Protein AF-A0A7Y0PR15-F1 (afdb_monomer_lite)

Sequence (290 aa):
MPRPVRHAALAVVVTGALAACAGPVPAADVAPVATSAVTTTPAPPRPTTTPPRPAPPPRLRILLTDDDGYDAGGIRAVRAALTRAGHDVVEVAPEDNRSGAGADTSGEQDLRDTDDPGVRTVSGTPADAVLAGLAAMRADGGGPDLVVSGTNLGRNTGSGITESGTVGAAVTAAHAGVPAVAVSTDRAHDEDDCASTAQFVARLVGALATTRPPFAAGLVLNVNHPAGRSSGLEWLPPADISLDGDRMDLDGDVGDDDGGLGRGRTTITELHLDGSSPASVRDRLADLAP

Radius of gyration: 29.89 Å; chains: 1; bounding box: 59×94×87 Å

Foldseek 3Di:
DDDDDDDDDDDDDDDDDDDDDDDDDDDDDDDDDDDDDDDDDDDDDDPPPPDPDPDQFDAFAEEEEEQAALVFLWSVLLQVLQVVSVHRYAYFYAHHHRFQQQLDWPPDWDWADDPDPRHIHTPTALLNSLVVQQVVVVVVPDGTLEYEYDQAEAACAFPNVQRGSQNSNQQSCLVVFHHYERHYEHPDPGSVLNNVVSNLSNLVVSLLSNDGSSFFRQKYKYKYAYRDDAPEEFEDEAWEWEQDPRGIDTPDGRDPCPRCVVVRHMYIHIYGYPPDDTDDCCVSCVVRGD

pLDDT: mean 81.62, std 18.61, range [34.47, 98.75]

Structure (mmCIF, N/CA/C/O backbone):
data_AF-A0A7Y0PR15-F1
#
_entry.id   AF-A0A7Y0PR15-F1
#
loop_
_atom_site.group_PDB
_atom_site.id
_atom_site.type_symbol
_atom_site.label_atom_id
_atom_site.label_alt_id
_atom_site.label_comp_id
_atom_site.label_asym_id
_atom_site.label_entity_id
_atom_site.label_seq_id
_atom_site.pdbx_PDB_ins_code
_atom_site.Cartn_x
_atom_site.Cartn_y
_atom_site.Cartn_z
_atom_site.occupancy
_atom_site.B_iso_or_equiv
_atom_site.auth_seq_id
_atom_site.auth_comp_id
_atom_site.auth_asym_id
_atom_site.auth_atom_id
_atom_site.pdbx_PDB_model_num
ATOM 1 N N . MET A 1 1 ? 18.573 -36.088 -46.022 1.00 37.28 1 MET A N 1
ATOM 2 C CA . MET A 1 1 ? 19.000 -37.465 -45.698 1.00 37.28 1 MET A CA 1
ATOM 3 C C . MET A 1 1 ? 19.886 -37.430 -44.460 1.00 37.28 1 MET A C 1
ATOM 5 O O . MET A 1 1 ? 20.730 -36.547 -44.385 1.00 37.28 1 MET A O 1
ATOM 9 N N . PRO A 1 2 ? 19.645 -38.320 -43.487 1.00 41.50 2 PRO A N 1
ATOM 10 C CA . PRO A 1 2 ? 20.202 -38.265 -42.139 1.00 41.50 2 PRO A CA 1
ATOM 11 C C . PRO A 1 2 ? 21.508 -39.063 -42.023 1.00 41.50 2 PRO A C 1
ATOM 13 O O . PRO A 1 2 ? 21.725 -40.017 -42.769 1.00 41.50 2 PRO A O 1
ATOM 16 N N . ARG A 1 3 ? 22.320 -38.760 -41.007 1.00 36.25 3 ARG A N 1
ATOM 17 C CA . ARG A 1 3 ? 23.146 -39.773 -40.339 1.00 36.25 3 ARG A CA 1
ATOM 18 C C . ARG A 1 3 ? 23.275 -39.435 -38.845 1.00 36.25 3 ARG A C 1
ATOM 20 O O . ARG A 1 3 ? 23.833 -38.392 -38.521 1.00 36.25 3 ARG A O 1
ATOM 27 N N . PRO A 1 4 ? 22.741 -40.279 -37.945 1.00 45.72 4 PRO A N 1
ATOM 28 C CA . PRO A 1 4 ? 22.868 -40.107 -36.505 1.00 45.72 4 PRO A CA 1
ATOM 29 C C . PRO A 1 4 ? 24.212 -40.667 -36.026 1.00 45.72 4 PRO A C 1
ATOM 31 O O . PRO A 1 4 ? 24.620 -41.749 -36.452 1.00 45.72 4 PRO A O 1
ATOM 34 N N . VAL A 1 5 ? 24.874 -39.967 -35.105 1.00 45.34 5 VAL A N 1
ATOM 35 C CA . VAL A 1 5 ? 25.984 -40.536 -34.332 1.00 45.34 5 VAL A CA 1
ATOM 36 C C . VAL A 1 5 ? 25.390 -41.163 -33.074 1.00 45.34 5 VAL A C 1
ATOM 38 O O . VAL A 1 5 ? 24.666 -40.519 -32.319 1.00 45.34 5 VAL A O 1
ATOM 41 N N . ARG A 1 6 ? 25.641 -42.460 -32.903 1.00 39.31 6 ARG A N 1
ATOM 42 C CA . ARG A 1 6 ? 25.160 -43.303 -31.809 1.00 39.31 6 ARG A CA 1
ATOM 43 C C . ARG A 1 6 ? 26.340 -43.745 -30.936 1.00 39.31 6 ARG A C 1
ATOM 45 O O . ARG A 1 6 ? 27.358 -44.160 -31.477 1.00 39.31 6 ARG A O 1
ATOM 52 N N . HIS A 1 7 ? 26.059 -43.798 -29.630 1.00 34.47 7 HIS A N 1
ATOM 53 C CA . HIS A 1 7 ? 26.680 -44.619 -28.571 1.00 34.47 7 HIS A CA 1
ATOM 54 C C . HIS A 1 7 ? 27.982 -44.053 -27.961 1.00 34.47 7 HIS A C 1
ATOM 56 O O . HIS A 1 7 ? 28.778 -43.444 -28.654 1.00 34.47 7 HIS A O 1
ATOM 62 N N . ALA A 1 8 ? 28.239 -44.167 -26.654 1.00 38.47 8 ALA A N 1
ATOM 63 C CA . ALA A 1 8 ? 27.861 -45.243 -25.742 1.00 38.47 8 ALA A CA 1
ATOM 64 C C . ALA A 1 8 ? 27.640 -44.760 -24.293 1.00 38.47 8 ALA A C 1
ATOM 66 O O . ALA A 1 8 ? 28.369 -43.911 -23.787 1.00 38.47 8 ALA A O 1
ATOM 67 N N . ALA A 1 9 ? 26.651 -45.359 -23.626 1.00 38.22 9 ALA A N 1
ATOM 68 C CA . ALA A 1 9 ? 26.499 -45.319 -22.178 1.00 38.22 9 ALA A CA 1
ATOM 69 C C . ALA A 1 9 ? 27.457 -46.344 -21.552 1.00 38.22 9 ALA A C 1
ATOM 71 O O . ALA A 1 9 ? 27.449 -47.517 -21.928 1.00 38.22 9 ALA A O 1
ATOM 72 N N . LEU A 1 10 ? 28.287 -45.891 -20.614 1.00 35.56 10 LEU A N 1
ATOM 73 C CA . LEU A 1 10 ? 29.192 -46.728 -19.836 1.00 35.56 10 LEU A CA 1
ATOM 74 C C . LEU A 1 10 ? 28.433 -47.258 -18.611 1.00 35.56 10 LEU A C 1
ATOM 76 O O . LEU A 1 10 ? 28.184 -46.521 -17.661 1.00 35.56 10 LEU A O 1
ATOM 80 N N . ALA A 1 11 ? 28.043 -48.532 -18.647 1.00 35.62 11 ALA A N 1
ATOM 81 C CA . ALA A 1 11 ? 27.528 -49.250 -17.488 1.00 35.62 11 ALA A CA 1
ATOM 82 C C . ALA A 1 11 ? 28.710 -49.785 -16.664 1.00 35.62 11 ALA A C 1
ATOM 84 O O . ALA A 1 11 ? 29.461 -50.641 -17.130 1.00 35.62 11 ALA A O 1
ATOM 85 N N . VAL A 1 12 ? 28.877 -49.278 -15.442 1.00 35.72 12 VAL A N 1
ATOM 86 C CA . VAL A 1 12 ? 29.831 -49.817 -14.466 1.00 35.72 12 VAL A CA 1
ATOM 87 C C . VAL A 1 12 ? 29.137 -50.935 -13.694 1.00 35.72 12 VAL A C 1
ATOM 89 O O . VAL A 1 12 ? 28.248 -50.696 -12.881 1.00 35.72 12 VAL A O 1
ATOM 92 N N . VAL A 1 13 ? 29.541 -52.170 -13.981 1.00 35.91 13 VAL A N 1
ATOM 93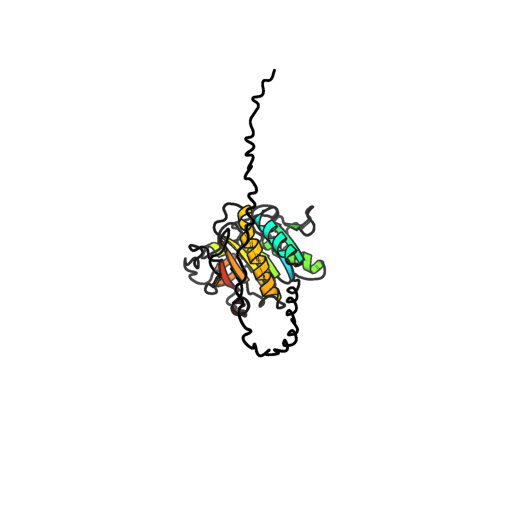 C CA . VAL A 1 13 ? 29.176 -53.369 -13.221 1.00 35.91 13 VAL A CA 1
ATOM 94 C C . VAL A 1 13 ? 30.099 -53.456 -12.008 1.00 35.91 13 VAL A C 1
ATOM 96 O O . VAL A 1 13 ? 31.309 -53.614 -12.154 1.00 35.91 13 VAL A O 1
ATOM 99 N N . VAL A 1 14 ? 29.529 -53.359 -10.806 1.00 40.25 14 VAL A N 1
ATOM 100 C CA . VAL A 1 14 ? 30.225 -53.658 -9.550 1.00 40.25 14 VAL A CA 1
ATOM 101 C C . VAL A 1 14 ? 29.962 -55.122 -9.208 1.00 40.25 14 VAL A C 1
ATOM 103 O O . VAL A 1 14 ? 28.895 -55.480 -8.719 1.00 40.25 14 VAL A O 1
ATOM 106 N N . THR A 1 15 ? 30.943 -55.979 -9.477 1.00 36.94 15 THR A N 1
ATOM 107 C CA . THR A 1 15 ? 31.016 -57.346 -8.944 1.00 36.94 15 THR A CA 1
ATOM 108 C C . THR A 1 15 ? 32.112 -57.401 -7.888 1.00 36.94 15 THR A C 1
ATOM 110 O O . THR A 1 15 ? 33.292 -57.306 -8.218 1.00 36.94 15 THR A O 1
ATOM 113 N N . GLY A 1 16 ? 31.719 -57.563 -6.625 1.00 37.72 16 GLY A N 1
ATOM 114 C CA . GLY A 1 16 ? 32.606 -57.822 -5.492 1.00 37.72 16 GLY A CA 1
ATOM 115 C C . GLY A 1 16 ? 32.019 -58.942 -4.639 1.00 37.72 16 GLY A C 1
ATOM 116 O O . GLY A 1 16 ? 30.891 -58.842 -4.171 1.00 37.72 16 GLY A O 1
ATOM 117 N N . ALA A 1 17 ? 32.767 -60.036 -4.540 1.00 41.41 17 ALA A N 1
ATOM 118 C CA . ALA A 1 17 ? 32.334 -61.358 -4.115 1.00 41.41 17 ALA A CA 1
ATOM 119 C C . ALA A 1 17 ? 32.169 -61.529 -2.593 1.00 41.41 17 ALA A C 1
ATOM 121 O O . ALA A 1 17 ? 32.875 -60.924 -1.790 1.00 41.41 17 ALA A O 1
ATOM 122 N N . LEU A 1 18 ? 31.265 -62.446 -2.236 1.00 42.59 18 LEU A N 1
ATOM 123 C CA . LEU A 1 18 ? 31.130 -63.084 -0.928 1.00 42.59 18 LEU A CA 1
ATOM 124 C C . LEU A 1 18 ? 32.386 -63.907 -0.597 1.00 42.59 18 LEU A C 1
ATOM 126 O O . LEU A 1 18 ? 32.795 -64.749 -1.395 1.00 42.59 18 LEU A O 1
ATOM 130 N N . ALA A 1 19 ? 32.928 -63.737 0.608 1.00 42.50 19 ALA A N 1
ATOM 131 C CA . ALA A 1 19 ? 33.874 -64.674 1.206 1.00 42.50 19 ALA A CA 1
ATOM 132 C C . ALA A 1 19 ? 33.437 -64.980 2.644 1.00 42.50 19 ALA A C 1
ATOM 134 O O . ALA A 1 19 ? 33.562 -64.156 3.548 1.00 42.50 19 ALA A O 1
ATOM 135 N N . ALA A 1 20 ? 32.879 -66.175 2.821 1.00 40.97 20 ALA A N 1
ATOM 136 C CA . ALA A 1 20 ? 32.625 -66.790 4.111 1.00 40.97 20 ALA A CA 1
ATOM 137 C C . ALA A 1 20 ? 33.889 -67.532 4.564 1.00 40.97 20 ALA A C 1
ATOM 139 O O . ALA A 1 20 ? 34.398 -68.370 3.824 1.00 40.97 20 ALA A O 1
ATOM 140 N N . CYS A 1 21 ? 34.346 -67.278 5.789 1.00 35.09 21 CYS A N 1
ATOM 141 C CA . CYS A 1 21 ? 35.316 -68.123 6.482 1.00 35.09 21 CYS A CA 1
ATOM 142 C C . CYS A 1 21 ? 34.813 -68.353 7.911 1.00 35.09 21 CYS A C 1
ATOM 144 O O . CYS A 1 21 ? 34.938 -67.484 8.769 1.00 35.09 21 CYS A O 1
ATOM 146 N N . ALA A 1 22 ? 34.219 -69.523 8.145 1.00 38.88 22 ALA A N 1
ATOM 147 C CA . ALA A 1 22 ? 33.910 -70.043 9.470 1.00 38.88 22 ALA A CA 1
ATOM 148 C C . ALA A 1 22 ? 34.957 -71.105 9.837 1.00 38.88 22 ALA A C 1
ATOM 150 O O . ALA A 1 22 ? 35.196 -72.034 9.068 1.00 38.88 22 ALA A O 1
ATOM 151 N N . GLY A 1 23 ? 35.562 -70.968 11.015 1.00 40.09 23 GLY A N 1
ATOM 152 C CA . GLY A 1 23 ? 36.437 -71.957 11.647 1.00 40.09 23 GLY A CA 1
ATOM 153 C C . GLY A 1 23 ? 36.425 -71.748 13.170 1.00 40.09 23 GLY A C 1
ATOM 154 O O . GLY A 1 23 ? 36.319 -70.600 13.602 1.00 40.09 23 GLY A O 1
ATOM 155 N N . PRO A 1 24 ? 36.448 -72.816 13.990 1.00 45.62 24 PRO A N 1
ATOM 156 C CA . PRO A 1 24 ? 36.012 -72.767 15.385 1.00 45.62 24 PRO A CA 1
ATOM 157 C C . PRO A 1 24 ? 37.137 -72.358 16.346 1.00 45.62 24 PRO A C 1
ATOM 159 O O . PRO A 1 24 ? 38.291 -72.739 16.160 1.00 45.62 24 PRO A O 1
ATOM 162 N N . VAL A 1 25 ? 36.784 -71.644 17.418 1.00 48.06 25 VAL A N 1
ATOM 163 C CA . VAL A 1 25 ? 37.683 -71.314 18.539 1.00 48.06 25 VAL A CA 1
ATOM 164 C C . VAL A 1 25 ? 37.118 -71.964 19.815 1.00 48.06 25 VAL A C 1
ATOM 166 O O . VAL A 1 25 ? 35.909 -71.875 20.037 1.00 48.06 25 VAL A O 1
ATOM 169 N N . PRO A 1 26 ? 37.939 -72.669 20.619 1.00 44.69 26 PRO A N 1
ATOM 170 C CA . PRO A 1 26 ? 37.475 -73.504 21.726 1.00 44.69 26 PRO A CA 1
ATOM 171 C C . PRO A 1 26 ? 36.971 -72.694 22.928 1.00 44.69 26 PRO A C 1
ATOM 173 O O . PRO A 1 26 ? 37.447 -71.596 23.212 1.00 44.69 26 PRO A O 1
ATOM 176 N N . ALA A 1 27 ? 36.011 -73.288 23.638 1.00 45.53 27 ALA A N 1
ATOM 177 C CA . ALA A 1 27 ? 35.391 -72.754 24.842 1.00 45.53 27 ALA A CA 1
ATOM 178 C C . ALA A 1 27 ? 36.387 -72.684 26.011 1.00 45.53 27 ALA A C 1
ATOM 180 O O . ALA A 1 27 ? 37.032 -73.678 26.344 1.00 45.53 27 ALA A O 1
ATOM 181 N N . ALA A 1 28 ? 36.471 -71.517 26.649 1.00 48.62 28 ALA A N 1
ATOM 182 C CA . ALA A 1 28 ? 37.073 -71.350 27.963 1.00 48.62 28 ALA A CA 1
ATOM 183 C C . ALA A 1 28 ? 35.950 -71.091 28.976 1.00 48.62 28 ALA A C 1
ATOM 185 O O . ALA A 1 28 ? 35.175 -70.145 28.821 1.00 48.62 28 ALA A O 1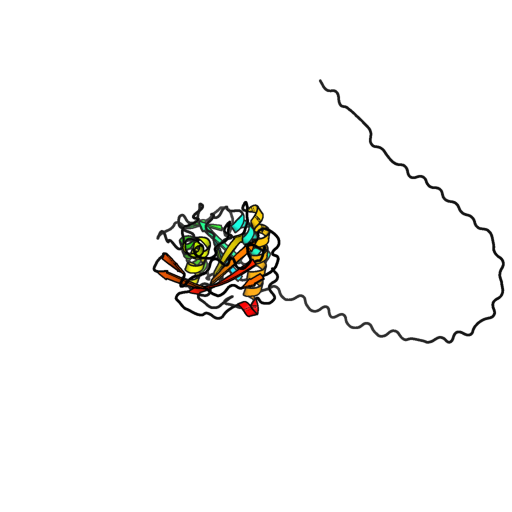
ATOM 186 N N . ASP A 1 29 ? 35.864 -71.957 29.984 1.00 48.22 29 ASP A N 1
ATOM 187 C CA . ASP A 1 29 ? 34.958 -71.837 31.123 1.00 48.22 29 ASP A CA 1
ATOM 188 C C . ASP A 1 29 ? 35.264 -70.569 31.930 1.00 48.22 29 ASP A C 1
ATOM 190 O O . ASP A 1 29 ? 36.363 -70.403 32.465 1.00 48.22 29 ASP A O 1
ATOM 194 N N . VAL A 1 30 ? 34.269 -69.689 32.062 1.00 53.16 30 VAL A N 1
ATOM 195 C CA . VAL A 1 30 ? 34.301 -68.545 32.980 1.00 53.16 30 VAL A CA 1
ATOM 196 C C . VAL A 1 30 ? 33.182 -68.723 34.004 1.00 53.16 30 VAL A C 1
ATOM 198 O O . VAL A 1 30 ? 32.004 -68.793 33.656 1.00 53.16 30 VAL A O 1
ATOM 201 N N . ALA A 1 31 ? 33.568 -68.821 35.277 1.00 49.75 31 ALA A N 1
ATOM 202 C CA . ALA A 1 31 ? 32.671 -68.931 36.426 1.00 49.75 31 ALA A CA 1
ATOM 203 C C . ALA A 1 31 ? 31.762 -67.687 36.572 1.00 49.75 31 ALA A C 1
ATOM 205 O O . ALA A 1 31 ? 32.169 -66.582 36.202 1.00 49.75 31 ALA A O 1
ATOM 206 N N . PRO A 1 32 ? 30.541 -67.823 37.125 1.00 52.03 32 PRO A N 1
ATOM 207 C CA . PRO A 1 32 ? 29.559 -66.746 37.109 1.00 52.03 32 PRO A CA 1
ATOM 208 C C . PRO A 1 32 ? 29.901 -65.646 38.122 1.00 52.03 32 PRO A C 1
ATOM 210 O O . PRO A 1 32 ? 30.040 -65.895 39.319 1.00 52.03 32 PRO A O 1
ATOM 213 N N . VAL A 1 33 ? 29.965 -64.404 37.641 1.00 51.56 33 VAL A N 1
ATOM 214 C CA . VAL A 1 33 ? 29.917 -63.199 38.477 1.00 51.56 33 VAL A CA 1
ATOM 215 C C . VAL A 1 33 ? 28.451 -62.906 38.798 1.00 51.56 33 VAL A C 1
ATOM 217 O O . VAL A 1 33 ? 27.624 -62.735 37.901 1.00 51.56 33 VAL A O 1
ATOM 220 N N . ALA A 1 34 ? 28.117 -62.860 40.088 1.00 51.12 34 ALA A N 1
ATOM 221 C CA . ALA A 1 34 ? 26.783 -62.515 40.563 1.00 51.12 34 ALA A CA 1
ATOM 222 C C . ALA A 1 34 ? 26.419 -61.085 40.132 1.00 51.12 34 ALA A C 1
ATOM 224 O O . ALA A 1 34 ? 27.057 -60.118 40.545 1.00 51.12 34 ALA A O 1
ATOM 225 N N . THR A 1 35 ? 25.387 -60.956 39.297 1.00 50.09 35 THR A N 1
ATOM 226 C CA . THR A 1 35 ? 24.850 -59.661 38.869 1.00 50.09 35 THR A CA 1
ATOM 227 C C . THR A 1 35 ? 23.580 -59.393 39.668 1.00 50.09 35 THR A C 1
ATOM 229 O O . THR A 1 35 ? 22.569 -60.067 39.481 1.00 50.09 35 THR A O 1
ATOM 232 N N . SER A 1 36 ? 23.627 -58.432 40.589 1.00 50.03 36 SER A N 1
ATOM 233 C CA . SER A 1 36 ? 22.428 -57.939 41.270 1.00 50.03 36 SER A CA 1
ATOM 234 C C . SER A 1 36 ? 21.553 -57.195 40.262 1.00 50.03 36 SER A C 1
ATOM 236 O O . SER A 1 36 ? 21.966 -56.176 39.710 1.00 50.03 36 SER A O 1
ATOM 238 N N . ALA A 1 37 ? 20.348 -57.702 40.013 1.00 51.81 37 ALA A N 1
ATOM 239 C CA . ALA A 1 37 ? 19.362 -57.034 39.176 1.00 51.81 37 ALA A CA 1
ATOM 240 C C . ALA A 1 37 ? 18.815 -55.796 39.907 1.00 51.81 37 ALA A C 1
ATOM 242 O O . ALA A 1 37 ? 18.090 -55.910 40.894 1.00 51.81 37 ALA A O 1
ATOM 243 N N . VAL A 1 38 ? 19.172 -54.605 39.424 1.00 55.47 38 VAL A N 1
ATOM 244 C CA . VAL A 1 38 ? 18.486 -53.361 39.782 1.00 55.47 38 VAL A CA 1
ATOM 245 C C . VAL A 1 38 ? 17.247 -53.263 38.900 1.00 55.47 38 VAL A C 1
ATOM 247 O O . VAL A 1 38 ? 17.344 -53.012 37.701 1.00 55.47 38 VAL A O 1
ATOM 250 N N . THR A 1 39 ? 16.074 -53.476 39.487 1.00 48.09 39 THR A N 1
ATOM 251 C CA . THR A 1 39 ? 14.792 -53.240 38.819 1.00 48.09 39 THR A CA 1
ATOM 252 C C . THR A 1 39 ? 14.521 -51.736 38.796 1.00 48.09 39 THR A C 1
ATOM 254 O O . THR A 1 39 ? 14.021 -51.175 39.768 1.00 48.09 39 THR A O 1
ATOM 257 N N . THR A 1 40 ? 14.859 -51.055 37.703 1.00 54.16 40 THR A N 1
ATOM 258 C CA . THR A 1 40 ? 14.361 -49.702 37.431 1.00 54.16 40 THR A CA 1
ATOM 259 C C . THR A 1 40 ? 12.994 -49.795 36.760 1.00 54.16 40 THR A C 1
ATOM 261 O O . THR A 1 40 ? 12.865 -50.192 35.605 1.00 54.16 40 THR A O 1
ATOM 264 N N . THR A 1 41 ? 11.948 -49.420 37.492 1.00 63.50 41 THR A N 1
ATOM 265 C CA . THR A 1 41 ? 10.617 -49.193 36.919 1.00 63.50 41 THR A CA 1
ATOM 266 C C . THR A 1 41 ? 10.686 -47.984 35.973 1.00 63.50 41 THR A C 1
ATOM 268 O O . THR A 1 41 ? 11.125 -46.918 36.413 1.00 63.50 41 THR A O 1
ATOM 271 N N . PRO A 1 42 ? 10.278 -48.091 34.694 1.00 61.50 42 PRO A N 1
ATOM 272 C CA . PRO A 1 42 ? 10.268 -46.946 33.792 1.00 61.50 42 PRO A CA 1
ATOM 273 C C . PRO A 1 42 ? 9.211 -45.933 34.246 1.00 61.50 42 PRO A C 1
ATOM 275 O O . PRO A 1 42 ? 8.074 -46.295 34.554 1.00 61.50 42 PRO A O 1
ATOM 278 N N . ALA A 1 43 ? 9.595 -44.657 34.303 1.00 62.59 43 ALA A N 1
ATOM 279 C CA . ALA A 1 43 ? 8.668 -43.570 34.589 1.00 62.59 43 ALA A CA 1
ATOM 280 C C . ALA A 1 43 ? 7.570 -43.508 33.506 1.00 62.59 43 ALA A C 1
ATOM 282 O O . ALA A 1 43 ? 7.868 -43.740 32.330 1.00 62.59 43 ALA A O 1
ATOM 283 N N . PRO A 1 44 ? 6.314 -43.186 33.866 1.00 67.69 44 PRO A N 1
ATOM 284 C CA . PRO A 1 44 ? 5.238 -43.058 32.891 1.00 67.69 44 PRO A CA 1
ATOM 285 C C . PRO A 1 44 ? 5.573 -41.962 31.863 1.00 67.69 44 PRO A C 1
ATOM 287 O O . PRO A 1 44 ? 6.191 -40.953 32.228 1.00 67.69 44 PRO A O 1
ATOM 290 N N . PRO A 1 45 ? 5.178 -42.124 30.586 1.00 64.44 45 PRO A N 1
ATOM 291 C CA . PRO A 1 45 ? 5.421 -41.109 29.571 1.00 64.44 45 PRO A CA 1
ATOM 292 C C . PRO A 1 45 ? 4.741 -39.805 29.994 1.00 64.44 45 PRO A C 1
ATOM 294 O O . PRO A 1 45 ? 3.556 -39.792 30.336 1.00 64.44 45 PRO A O 1
ATOM 297 N N . ARG A 1 46 ? 5.493 -38.696 29.988 1.00 62.22 46 ARG A N 1
ATOM 298 C CA . ARG A 1 46 ? 4.888 -37.372 30.168 1.00 62.22 46 ARG A CA 1
ATOM 299 C C . ARG A 1 46 ? 3.852 -37.169 29.064 1.00 62.22 46 ARG A C 1
ATOM 301 O O . ARG A 1 46 ? 4.162 -37.471 27.911 1.00 62.22 46 ARG A O 1
ATOM 308 N N . PRO A 1 47 ? 2.665 -36.628 29.378 1.00 53.50 47 PRO A N 1
ATOM 309 C CA . PRO A 1 47 ? 1.736 -36.214 28.344 1.00 53.50 47 PRO A CA 1
ATOM 310 C C . PRO A 1 47 ? 2.436 -35.178 27.462 1.00 53.50 47 PRO A C 1
ATOM 312 O O . PRO A 1 47 ? 2.777 -34.083 27.909 1.00 53.50 47 PRO A O 1
ATOM 315 N N . THR A 1 48 ? 2.697 -35.544 26.211 1.00 53.50 48 THR A N 1
ATOM 316 C CA . THR A 1 48 ? 3.138 -34.620 25.171 1.00 53.50 48 THR A CA 1
ATOM 317 C C . THR A 1 48 ? 1.926 -33.802 24.760 1.00 53.50 48 THR A C 1
ATOM 319 O O . THR A 1 48 ? 1.253 -34.105 23.778 1.00 53.50 48 THR A O 1
ATOM 322 N N . THR A 1 49 ? 1.592 -32.781 25.542 1.00 57.44 49 THR A N 1
ATOM 323 C CA . THR A 1 49 ? 0.711 -31.726 25.056 1.00 57.44 49 THR A CA 1
ATOM 324 C C . THR A 1 49 ? 1.543 -30.880 24.105 1.00 57.44 49 THR A C 1
ATOM 326 O O . THR A 1 49 ? 2.225 -29.946 24.525 1.00 57.44 49 THR A O 1
ATOM 329 N N . THR A 1 50 ? 1.553 -31.246 22.824 1.00 56.59 50 THR A N 1
ATOM 330 C CA . THR A 1 50 ? 1.960 -30.311 21.776 1.00 56.59 50 THR A CA 1
ATOM 331 C C . THR A 1 50 ? 1.105 -29.057 21.962 1.00 56.59 50 THR A C 1
ATOM 333 O O . THR A 1 50 ? -0.124 -29.188 21.989 1.00 56.59 50 THR A O 1
ATOM 336 N N . PRO A 1 51 ? 1.702 -27.869 22.170 1.00 57.75 51 PRO A N 1
ATOM 337 C CA . PRO A 1 51 ? 0.919 -26.653 22.309 1.00 57.75 51 PRO A CA 1
ATOM 338 C C . PRO A 1 51 ? 0.047 -26.491 21.056 1.00 57.75 51 PRO A C 1
ATOM 340 O O . PRO A 1 51 ? 0.507 -26.811 19.954 1.00 57.75 51 PRO A O 1
ATOM 343 N N . PRO A 1 52 ? -1.219 -26.060 21.200 1.00 59.75 52 PRO A N 1
ATOM 344 C CA . PRO A 1 52 ? -2.083 -25.849 20.050 1.00 59.75 52 PRO A CA 1
ATOM 345 C C . PRO A 1 52 ? -1.381 -24.900 19.079 1.00 59.75 52 PRO A C 1
ATOM 347 O O . PRO A 1 52 ? -0.812 -23.888 19.494 1.00 59.75 52 PRO A O 1
ATOM 350 N N . ARG A 1 53 ? -1.396 -25.247 17.786 1.00 59.84 53 ARG A N 1
ATOM 351 C CA . ARG A 1 53 ? -0.894 -24.358 16.734 1.00 59.84 53 ARG A CA 1
ATOM 352 C C . ARG A 1 53 ? -1.578 -22.998 16.923 1.00 59.84 53 ARG A C 1
ATOM 354 O O . ARG A 1 53 ? -2.806 -23.001 17.061 1.00 59.84 53 ARG A O 1
ATOM 361 N N . PRO A 1 54 ? -0.835 -21.876 16.951 1.00 60.56 54 PRO A N 1
ATOM 362 C CA . PRO A 1 54 ? -1.453 -20.566 17.094 1.00 60.56 54 PRO A CA 1
ATOM 363 C C . PRO A 1 54 ? -2.553 -20.409 16.042 1.00 60.56 54 PRO A C 1
ATOM 365 O O . PRO A 1 54 ? -2.408 -20.868 14.901 1.00 60.56 54 PRO A O 1
ATOM 368 N N . ALA A 1 55 ? -3.683 -19.836 16.459 1.00 58.09 55 ALA A N 1
ATOM 369 C CA . ALA A 1 55 ? -4.770 -19.522 15.545 1.00 58.09 55 ALA A CA 1
ATOM 370 C C . ALA A 1 55 ? -4.223 -18.647 14.401 1.00 58.09 55 ALA A C 1
ATOM 372 O O . ALA A 1 55 ? -3.345 -17.816 14.653 1.00 58.09 55 ALA A O 1
ATOM 373 N N . PRO A 1 56 ? -4.690 -18.836 13.153 1.00 62.88 56 PRO A N 1
ATOM 374 C CA . PRO A 1 56 ? -4.298 -17.951 12.065 1.00 62.88 56 PRO A CA 1
ATOM 375 C C . PRO A 1 56 ? -4.674 -16.504 12.424 1.00 62.88 56 PRO A C 1
ATOM 377 O O . PRO A 1 56 ? -5.683 -16.298 13.110 1.00 62.88 56 PRO A O 1
ATOM 380 N N . PRO A 1 57 ? -3.874 -15.510 12.000 1.00 66.38 57 PRO A N 1
ATOM 381 C CA . PRO A 1 57 ? -4.173 -14.114 12.278 1.00 66.38 57 PRO A CA 1
ATOM 382 C C . PRO A 1 57 ? -5.556 -13.739 11.720 1.00 66.38 57 PRO A C 1
ATOM 384 O O . PRO A 1 57 ? -6.031 -14.365 10.765 1.00 66.38 57 PRO A O 1
ATOM 387 N N . PRO A 1 58 ? -6.229 -12.730 12.300 1.00 80.75 58 PRO A N 1
ATOM 388 C CA . PRO A 1 58 ? -7.515 -12.269 11.798 1.00 80.75 58 PRO A CA 1
ATOM 389 C C . PRO A 1 58 ? -7.433 -11.911 10.309 1.00 80.75 58 PRO A C 1
ATOM 391 O O . PRO A 1 58 ? -6.513 -11.230 9.863 1.00 80.75 58 PRO A O 1
ATOM 394 N N . ARG A 1 59 ? -8.428 -12.335 9.527 1.00 91.56 59 ARG A N 1
ATOM 395 C CA . ARG A 1 59 ? -8.567 -11.934 8.120 1.00 91.56 59 ARG A CA 1
ATOM 396 C C . ARG A 1 59 ? -8.829 -10.430 8.036 1.00 91.56 59 ARG A C 1
ATOM 398 O O . ARG A 1 59 ? -9.854 -10.000 8.552 1.00 91.56 59 ARG A O 1
ATOM 405 N N . LEU A 1 60 ? -7.968 -9.652 7.386 1.00 95.06 60 LEU A N 1
ATOM 406 C CA . LEU A 1 60 ? -8.240 -8.254 7.040 1.00 95.06 60 LEU A CA 1
ATOM 407 C C . LEU A 1 60 ? -8.899 -8.145 5.664 1.00 95.06 60 LEU A C 1
ATOM 409 O O . LEU A 1 60 ? -8.690 -9.012 4.811 1.00 95.06 60 LEU A O 1
ATOM 413 N N . ARG A 1 61 ? -9.669 -7.075 5.463 1.00 95.56 61 ARG A N 1
ATOM 414 C CA . ARG A 1 61 ? -10.038 -6.546 4.150 1.00 95.56 61 ARG A CA 1
ATOM 415 C C . ARG A 1 61 ? -9.032 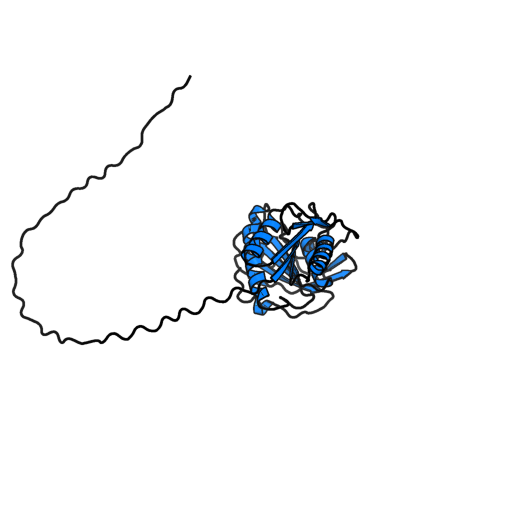-5.498 3.712 1.00 95.56 61 ARG A C 1
ATOM 417 O O . ARG A 1 61 ? -8.864 -4.495 4.394 1.00 95.56 61 ARG A O 1
ATOM 424 N N . ILE A 1 62 ? -8.374 -5.743 2.591 1.00 97.62 62 ILE A N 1
ATOM 425 C CA . ILE A 1 62 ? -7.259 -4.942 2.108 1.00 97.62 62 ILE A CA 1
ATOM 426 C C . ILE A 1 62 ? -7.632 -4.363 0.753 1.00 97.62 62 ILE A C 1
ATOM 428 O O . ILE A 1 62 ? -8.034 -5.103 -0.146 1.00 97.62 62 ILE A O 1
ATOM 432 N N . LEU A 1 63 ? -7.485 -3.049 0.630 1.00 98.44 63 LEU A N 1
ATOM 433 C CA . LEU A 1 63 ? -7.422 -2.388 -0.665 1.00 98.44 63 LEU A CA 1
ATOM 434 C C . LEU A 1 63 ? -5.951 -2.325 -1.084 1.00 98.44 63 LEU A C 1
A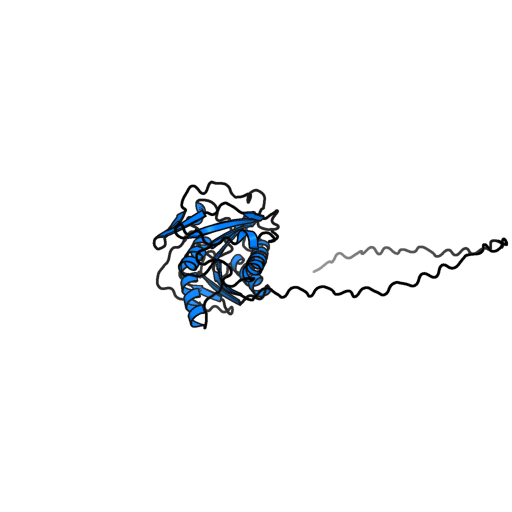TOM 436 O O . LEU A 1 63 ? -5.120 -1.826 -0.327 1.00 98.44 63 LEU A O 1
ATOM 440 N N . LEU A 1 64 ? -5.640 -2.874 -2.250 1.00 98.75 64 LEU A N 1
ATOM 441 C CA . LEU A 1 64 ? -4.305 -2.898 -2.835 1.00 98.75 64 LEU A CA 1
ATOM 442 C C . LEU A 1 64 ? -4.262 -1.975 -4.057 1.00 98.75 64 LEU A C 1
ATOM 444 O O . LEU A 1 64 ? -5.182 -2.003 -4.868 1.00 98.75 64 LEU A O 1
ATOM 448 N N . THR A 1 65 ? -3.199 -1.189 -4.176 1.00 98.44 65 THR A N 1
ATOM 449 C CA . THR A 1 65 ? -2.910 -0.302 -5.316 1.00 98.44 65 THR A CA 1
ATOM 450 C C . THR A 1 65 ? -1.402 -0.257 -5.556 1.00 98.44 65 THR A C 1
ATOM 452 O O . THR A 1 65 ? -0.636 -0.745 -4.726 1.00 98.44 65 THR A O 1
ATOM 455 N N . ASP A 1 66 ? -0.967 0.374 -6.640 1.00 96.06 66 ASP A N 1
ATOM 456 C CA . ASP A 1 66 ? 0.413 0.791 -6.889 1.00 96.06 66 ASP A CA 1
ATOM 457 C C . ASP A 1 66 ? 0.453 2.050 -7.778 1.00 96.06 66 ASP A C 1
ATOM 459 O O . ASP A 1 66 ? -0.587 2.669 -8.030 1.00 96.06 66 ASP A O 1
ATOM 463 N N . ASP A 1 67 ? 1.654 2.434 -8.219 1.00 93.12 67 ASP A N 1
ATOM 464 C CA . ASP A 1 67 ? 1.889 3.438 -9.258 1.00 93.12 67 ASP A CA 1
ATOM 465 C C . ASP A 1 67 ? 2.553 2.897 -10.533 1.00 93.12 67 ASP A C 1
ATOM 467 O O . ASP A 1 67 ? 2.730 3.654 -11.486 1.00 93.12 67 ASP A O 1
ATOM 471 N N . ASP A 1 68 ? 2.856 1.600 -10.599 1.00 92.31 68 ASP A N 1
ATOM 472 C CA . ASP A 1 68 ? 3.428 0.948 -11.783 1.00 92.31 68 ASP A CA 1
ATOM 473 C C . ASP A 1 68 ? 2.347 0.441 -12.763 1.00 92.31 68 ASP A C 1
ATOM 475 O O . ASP A 1 68 ? 2.610 0.338 -13.965 1.00 92.31 68 ASP A O 1
ATOM 479 N N . GLY A 1 69 ? 1.117 0.226 -12.277 1.00 93.50 69 GLY A N 1
ATOM 480 C CA . GLY A 1 69 ? -0.063 -0.161 -13.051 1.00 93.50 69 GLY A CA 1
ATOM 481 C C . GLY A 1 69 ? -0.577 -1.556 -12.682 1.00 93.50 69 GLY A C 1
ATOM 482 O O . GLY A 1 69 ? 0.182 -2.442 -12.308 1.00 93.50 69 GLY A O 1
ATOM 483 N N . TYR A 1 70 ? -1.878 -1.799 -12.860 1.00 95.56 70 TYR A N 1
ATOM 484 C CA . TYR A 1 70 ? -2.543 -3.030 -12.385 1.00 95.56 70 TYR A CA 1
ATOM 485 C C . TYR A 1 70 ? -1.960 -4.360 -12.925 1.00 95.56 70 TYR A C 1
ATOM 487 O O . TYR A 1 70 ? -2.125 -5.422 -12.324 1.00 95.56 70 TYR A O 1
ATOM 495 N N . ASP A 1 71 ? -1.309 -4.340 -14.094 1.00 93.12 71 ASP A N 1
ATOM 496 C CA . ASP A 1 71 ? -0.716 -5.535 -14.714 1.00 93.12 71 ASP A CA 1
ATOM 497 C C . ASP A 1 71 ? 0.709 -5.821 -14.186 1.00 93.12 71 ASP A C 1
ATOM 499 O O . ASP A 1 71 ? 1.252 -6.903 -14.424 1.00 93.12 71 ASP A O 1
ATOM 503 N N . ALA A 1 72 ? 1.301 -4.896 -13.424 1.00 93.44 72 ALA A N 1
ATOM 504 C CA . ALA A 1 72 ? 2.663 -5.014 -12.922 1.00 93.44 72 ALA A CA 1
ATOM 505 C C . ALA A 1 72 ? 2.860 -6.293 -12.084 1.00 93.44 72 ALA A C 1
ATOM 507 O O . ALA A 1 72 ? 2.061 -6.683 -11.225 1.00 93.44 72 ALA A O 1
ATOM 508 N N . GLY A 1 73 ? 3.971 -6.985 -12.307 1.00 93.12 73 GLY A N 1
ATOM 509 C CA . GLY A 1 73 ? 4.374 -8.169 -11.555 1.00 93.12 73 GLY A CA 1
ATOM 510 C C . GLY A 1 73 ? 4.550 -7.888 -10.059 1.00 93.12 73 GLY A C 1
ATOM 511 O O . GLY A 1 73 ? 4.254 -8.763 -9.240 1.00 93.12 73 GLY A O 1
ATOM 512 N N . GLY A 1 74 ? 4.932 -6.660 -9.685 1.00 94.50 74 GLY A N 1
ATOM 513 C CA . GLY A 1 74 ? 5.086 -6.225 -8.297 1.00 94.50 74 GLY A CA 1
ATOM 514 C C . GLY A 1 74 ? 3.775 -6.288 -7.508 1.00 94.50 74 GLY A C 1
ATOM 515 O O . GLY A 1 74 ? 3.690 -7.006 -6.502 1.00 94.50 74 GLY A O 1
ATOM 516 N N . ILE A 1 75 ? 2.728 -5.600 -7.980 1.00 96.25 75 ILE A N 1
ATOM 517 C CA . ILE A 1 75 ? 1.400 -5.614 -7.344 1.00 96.25 75 ILE A CA 1
ATOM 518 C C . ILE A 1 75 ? 0.781 -7.014 -7.376 1.00 96.25 75 ILE A C 1
ATOM 520 O O . ILE A 1 75 ? 0.270 -7.490 -6.356 1.00 96.25 75 ILE A O 1
ATOM 524 N N . ARG A 1 76 ? 0.954 -7.764 -8.472 1.00 95.75 76 ARG A N 1
ATOM 525 C CA . ARG A 1 76 ? 0.508 -9.163 -8.571 1.00 95.75 76 ARG A CA 1
ATOM 526 C C . ARG A 1 76 ? 1.168 -10.069 -7.537 1.00 95.75 76 ARG A C 1
ATOM 528 O O . ARG A 1 76 ? 0.495 -10.905 -6.922 1.00 95.75 76 ARG A O 1
ATOM 535 N N . ALA A 1 77 ? 2.471 -9.910 -7.305 1.00 96.19 77 ALA A N 1
ATOM 536 C CA . ALA A 1 77 ? 3.193 -10.664 -6.286 1.00 96.19 77 ALA A CA 1
ATOM 537 C C . ALA A 1 77 ? 2.643 -10.363 -4.884 1.00 96.19 77 ALA A C 1
ATOM 539 O O . ALA A 1 77 ? 2.393 -11.294 -4.104 1.00 96.19 77 ALA A O 1
ATOM 540 N N . VAL A 1 78 ? 2.394 -9.084 -4.578 1.00 98.06 78 VAL A N 1
ATOM 541 C CA . VAL A 1 78 ? 1.813 -8.640 -3.302 1.00 98.06 78 VAL A CA 1
ATOM 542 C C . VAL A 1 78 ? 0.388 -9.175 -3.128 1.00 98.06 78 VAL A C 1
ATOM 544 O O . VAL A 1 78 ? 0.109 -9.813 -2.105 1.00 98.06 78 VAL A O 1
ATOM 547 N N . ARG A 1 79 ? -0.490 -9.030 -4.132 1.00 98.00 79 ARG A N 1
ATOM 548 C CA . ARG A 1 79 ? -1.859 -9.580 -4.124 1.00 98.00 79 ARG A CA 1
ATOM 549 C C . ARG A 1 79 ? -1.852 -11.076 -3.854 1.00 98.00 79 ARG A C 1
ATOM 551 O O . ARG A 1 79 ? -2.571 -11.556 -2.971 1.00 98.00 79 ARG A O 1
ATOM 558 N N . ALA A 1 80 ? -1.006 -11.821 -4.564 1.00 97.12 80 ALA A N 1
ATOM 559 C CA . ALA A 1 80 ? -0.890 -13.263 -4.397 1.00 97.12 80 ALA A CA 1
ATOM 560 C C . ALA A 1 80 ? -0.396 -13.645 -2.990 1.00 97.12 80 ALA A C 1
ATOM 562 O O . ALA A 1 80 ? -0.879 -14.619 -2.408 1.00 97.12 80 ALA A O 1
ATOM 563 N N . ALA A 1 81 ? 0.561 -12.903 -2.424 1.00 97.56 81 ALA A N 1
ATOM 564 C CA . ALA A 1 81 ? 1.072 -13.138 -1.075 1.00 97.56 81 ALA A CA 1
ATOM 565 C C . ALA A 1 81 ? 0.024 -12.874 0.013 1.00 97.56 81 ALA A C 1
ATOM 567 O O . ALA A 1 81 ? -0.189 -13.738 0.867 1.00 97.56 81 ALA A O 1
ATOM 568 N N . LEU A 1 82 ? -0.672 -11.739 -0.056 1.00 97.94 82 LEU A N 1
ATOM 569 C CA . LEU A 1 82 ? -1.726 -11.366 0.889 1.00 97.94 82 LEU A CA 1
ATOM 570 C C . LEU A 1 82 ? -2.929 -12.317 0.818 1.00 97.94 82 LEU A C 1
ATOM 572 O O . LEU A 1 82 ? -3.421 -12.776 1.850 1.00 97.94 82 LEU A O 1
ATOM 576 N N . THR A 1 83 ? -3.349 -12.692 -0.392 1.00 97.44 83 THR A N 1
ATOM 577 C CA . THR A 1 83 ? -4.442 -13.654 -0.599 1.00 97.44 83 THR A CA 1
ATOM 578 C C . THR A 1 83 ? -4.080 -15.026 -0.028 1.00 97.44 83 THR A C 1
ATOM 580 O O . THR A 1 83 ? -4.869 -15.639 0.690 1.00 97.44 83 THR A O 1
ATOM 583 N N . ARG A 1 84 ? -2.849 -15.505 -0.267 1.00 97.00 84 ARG A N 1
ATOM 584 C CA . ARG A 1 84 ? -2.357 -16.780 0.287 1.00 97.00 84 ARG A CA 1
ATOM 585 C C . ARG A 1 84 ? -2.258 -16.764 1.813 1.00 97.00 84 ARG A C 1
ATOM 587 O O . ARG A 1 84 ? -2.417 -17.811 2.436 1.00 97.00 84 ARG A O 1
ATOM 594 N N . ALA A 1 85 ? -2.021 -15.597 2.410 1.00 96.38 85 ALA A N 1
ATOM 595 C CA . ALA A 1 85 ? -2.060 -15.405 3.858 1.00 96.38 85 ALA A CA 1
ATOM 596 C C . ALA A 1 85 ? -3.492 -15.417 4.439 1.00 96.38 85 ALA A C 1
ATOM 598 O O . ALA A 1 85 ? -3.654 -15.436 5.658 1.00 96.38 85 ALA A O 1
ATOM 599 N N . GLY A 1 86 ? -4.528 -15.476 3.592 1.00 96.12 86 GLY A N 1
ATOM 600 C CA . GLY A 1 86 ? -5.931 -15.609 3.993 1.00 96.12 86 GLY A CA 1
ATOM 601 C C . GLY A 1 86 ? -6.686 -14.284 4.125 1.00 96.12 86 GLY A C 1
ATOM 602 O O . GLY A 1 86 ? -7.766 -14.262 4.720 1.00 96.12 86 GLY A O 1
ATOM 603 N N . HIS A 1 87 ? -6.133 -13.186 3.606 1.00 96.38 87 HIS A N 1
ATOM 604 C CA . HIS A 1 87 ? -6.786 -11.876 3.590 1.00 96.38 87 HIS A CA 1
ATOM 605 C C . HIS A 1 87 ? -7.795 -11.742 2.435 1.00 96.38 87 HIS A C 1
ATOM 607 O O . HIS A 1 87 ? -7.729 -12.471 1.448 1.00 96.38 87 HIS A O 1
ATOM 613 N N . ASP A 1 88 ? -8.753 -10.824 2.580 1.00 96.00 88 ASP A N 1
ATOM 614 C CA . ASP A 1 88 ? -9.600 -10.345 1.479 1.00 96.00 88 ASP A CA 1
ATOM 615 C C . ASP A 1 88 ? -8.834 -9.247 0.754 1.00 96.00 88 ASP A C 1
ATOM 617 O O . ASP A 1 88 ? -8.512 -8.243 1.389 1.00 96.00 88 ASP A O 1
ATOM 621 N N . VAL A 1 89 ? -8.528 -9.416 -0.525 1.00 97.75 89 VAL A N 1
ATOM 622 C CA . VAL A 1 89 ? -7.764 -8.417 -1.276 1.00 97.75 89 VAL A CA 1
ATOM 623 C C . VAL A 1 89 ? -8.600 -7.950 -2.453 1.00 97.75 89 VAL A C 1
ATOM 625 O O . VAL A 1 89 ? -8.972 -8.753 -3.306 1.00 97.75 89 VAL A O 1
ATOM 628 N N . VAL A 1 90 ? -8.891 -6.654 -2.472 1.00 97.94 90 VAL A N 1
ATOM 629 C CA . VAL A 1 90 ? -9.466 -5.950 -3.618 1.00 97.94 90 VAL A CA 1
ATOM 630 C C . VAL A 1 90 ? -8.366 -5.072 -4.183 1.00 97.94 90 VAL A C 1
ATOM 632 O O . VAL A 1 90 ? -7.797 -4.264 -3.455 1.00 97.94 90 VAL A O 1
ATOM 635 N N . GLU A 1 91 ? -8.060 -5.242 -5.457 1.00 98.50 91 GLU A N 1
ATOM 636 C CA . GLU A 1 91 ? -7.066 -4.446 -6.163 1.00 98.50 91 GLU A CA 1
ATOM 637 C C . GLU A 1 91 ? -7.770 -3.359 -6.970 1.00 98.50 91 GLU A C 1
ATOM 639 O O . GLU A 1 91 ? -8.718 -3.638 -7.710 1.00 98.50 91 GLU A O 1
ATOM 644 N N . VAL A 1 92 ? -7.334 -2.118 -6.783 1.00 98.31 92 VAL A N 1
ATOM 645 C CA . VAL A 1 92 ? -7.733 -0.972 -7.596 1.00 98.31 92 VAL A CA 1
ATOM 646 C C . VAL A 1 92 ? -6.473 -0.178 -7.887 1.00 98.31 92 VAL A C 1
ATOM 648 O O . VAL A 1 92 ? -5.907 0.394 -6.963 1.00 98.31 92 VAL A O 1
ATOM 651 N N . ALA A 1 93 ? -6.035 -0.166 -9.141 1.00 97.81 93 ALA A N 1
ATOM 652 C CA . ALA A 1 93 ? -4.774 0.451 -9.549 1.00 97.81 93 ALA A CA 1
ATOM 653 C C . ALA A 1 93 ? -4.924 1.211 -10.882 1.00 97.81 93 ALA A C 1
ATOM 655 O O . ALA A 1 93 ? -5.910 1.006 -11.599 1.00 97.81 93 ALA A O 1
ATOM 656 N N . PRO A 1 94 ? -3.989 2.110 -11.229 1.00 96.94 94 PRO A N 1
ATOM 657 C CA . PRO A 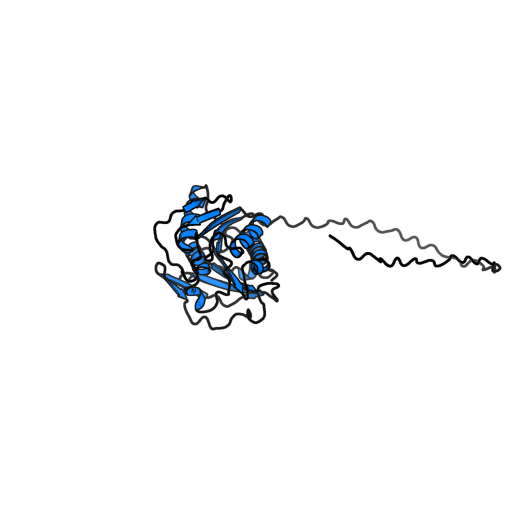1 94 ? -3.975 2.765 -12.534 1.00 96.94 94 PRO A CA 1
ATOM 658 C C . PRO A 1 94 ? -3.923 1.776 -13.713 1.00 96.94 94 PRO A C 1
ATOM 660 O O . PRO A 1 94 ? -3.360 0.685 -13.604 1.00 96.94 94 PRO A O 1
ATOM 663 N N . GLU A 1 95 ? -4.506 2.163 -14.853 1.00 95.00 95 GLU A N 1
ATOM 664 C CA . GLU A 1 95 ? -4.432 1.386 -16.107 1.00 95.00 95 GLU A CA 1
ATOM 665 C C . GLU A 1 95 ? -2.990 1.238 -16.620 1.00 95.00 95 GLU A C 1
ATOM 667 O O . GLU A 1 95 ? -2.616 0.169 -17.096 1.00 95.00 95 GLU A O 1
ATOM 672 N N . ASP A 1 96 ? -2.193 2.296 -16.479 1.00 91.88 96 ASP A N 1
ATOM 673 C CA . ASP A 1 96 ? -0.812 2.399 -16.946 1.00 91.88 96 ASP A CA 1
ATOM 674 C C . ASP A 1 96 ? 0.090 2.945 -15.830 1.00 91.88 96 ASP A C 1
ATOM 676 O O . ASP A 1 96 ? -0.397 3.504 -14.847 1.00 91.88 96 ASP A O 1
ATOM 680 N N . ASN A 1 97 ? 1.409 2.859 -16.018 1.00 91.50 97 ASN A N 1
ATOM 681 C CA . ASN A 1 97 ? 2.390 3.439 -15.101 1.00 91.50 97 ASN A CA 1
ATOM 682 C C . ASN A 1 97 ? 2.146 4.950 -14.875 1.00 91.50 97 ASN A C 1
ATOM 684 O O . ASN A 1 97 ? 1.998 5.739 -15.817 1.00 91.50 97 ASN A O 1
ATOM 688 N N . ARG A 1 98 ? 2.143 5.339 -13.597 1.00 89.75 98 ARG A N 1
ATOM 689 C CA . ARG A 1 98 ? 1.992 6.700 -13.066 1.00 89.75 98 ARG A CA 1
ATOM 690 C C . ARG A 1 98 ? 3.093 7.042 -12.048 1.00 89.75 98 ARG A C 1
ATOM 692 O O . ARG A 1 98 ? 2.846 7.813 -11.119 1.00 89.75 98 ARG A O 1
ATOM 699 N N . SER A 1 99 ? 4.299 6.495 -12.199 1.00 83.81 99 SER A N 1
ATOM 700 C CA . SER A 1 99 ? 5.421 6.804 -11.309 1.00 83.81 99 SER A CA 1
ATOM 701 C C . SER A 1 99 ? 5.716 8.308 -11.300 1.00 83.81 99 SER A C 1
ATOM 703 O O . SER A 1 99 ? 5.686 8.974 -12.339 1.00 83.81 99 SER A O 1
ATOM 705 N N . GLY A 1 100 ? 6.030 8.850 -10.123 1.00 82.81 100 GLY A N 1
ATOM 706 C CA . GLY A 1 100 ? 6.293 10.284 -9.958 1.00 82.81 100 GLY A CA 1
ATOM 707 C C . GLY A 1 100 ? 5.039 11.157 -9.828 1.00 82.81 100 GLY A C 1
ATOM 708 O O . GLY A 1 100 ? 5.157 12.374 -9.867 1.00 82.81 100 GLY A O 1
ATOM 709 N N . ALA A 1 101 ? 3.846 10.563 -9.704 1.00 83.50 101 ALA A N 1
ATOM 710 C CA . ALA A 1 101 ? 2.595 11.308 -9.542 1.00 83.50 101 ALA A CA 1
ATOM 711 C C . ALA A 1 101 ? 2.401 11.919 -8.141 1.00 83.50 101 ALA A C 1
ATOM 713 O O . ALA A 1 101 ? 1.400 12.591 -7.919 1.00 83.50 101 ALA A O 1
ATOM 714 N N . GLY A 1 102 ? 3.284 11.649 -7.170 1.00 86.81 102 GLY A N 1
ATOM 715 C CA . GLY A 1 102 ? 3.075 12.088 -5.788 1.00 86.81 102 GLY A CA 1
ATOM 716 C C . GLY A 1 102 ? 1.692 11.680 -5.263 1.00 86.81 102 GLY A C 1
ATOM 717 O O . GLY A 1 102 ? 1.293 10.521 -5.372 1.00 86.81 102 GLY A O 1
ATOM 718 N N . ALA A 1 103 ? 0.949 12.638 -4.707 1.00 87.69 103 ALA A N 1
ATOM 719 C CA . ALA A 1 103 ? -0.438 12.445 -4.280 1.00 87.69 103 ALA A CA 1
ATOM 720 C C . ALA A 1 103 ? -1.454 13.153 -5.197 1.00 87.69 103 ALA A C 1
ATOM 722 O O . ALA A 1 103 ? -2.587 13.388 -4.771 1.00 87.69 103 ALA A O 1
ATOM 723 N N . ASP A 1 104 ? -1.065 13.448 -6.445 1.00 90.12 104 ASP A N 1
ATOM 724 C CA . ASP A 1 104 ? -1.900 14.112 -7.452 1.00 90.12 104 ASP A CA 1
ATOM 725 C C . ASP A 1 104 ? -3.260 13.426 -7.586 1.00 90.12 104 ASP A C 1
ATOM 727 O O . ASP A 1 104 ? -3.342 12.197 -7.624 1.00 90.12 104 ASP A O 1
ATOM 731 N N . THR A 1 105 ? -4.335 14.201 -7.728 1.00 88.31 105 THR A N 1
ATOM 732 C CA . THR A 1 105 ? -5.675 13.664 -8.027 1.00 88.31 105 THR A CA 1
ATOM 733 C C . THR A 1 105 ? -6.206 14.264 -9.318 1.00 88.31 105 THR A C 1
ATOM 735 O O . THR A 1 105 ? -6.119 15.468 -9.549 1.00 88.31 105 THR A O 1
ATOM 738 N N . SER A 1 106 ? -6.767 13.429 -10.191 1.00 84.38 106 SER A N 1
ATOM 739 C CA . SER A 1 106 ? -7.246 13.861 -11.511 1.00 84.38 106 SER A CA 1
ATOM 740 C C . SER A 1 106 ? -8.756 14.135 -11.545 1.00 84.38 106 SER A C 1
ATOM 742 O O . SER A 1 106 ? -9.318 14.402 -12.609 1.00 84.38 106 SER A O 1
ATOM 744 N N . GLY A 1 107 ? -9.436 14.087 -10.394 1.00 77.88 107 GLY A N 1
ATOM 745 C CA . GLY A 1 107 ? -10.873 14.339 -10.278 1.00 77.88 107 GLY A CA 1
ATOM 746 C C . GLY A 1 107 ? -11.715 13.104 -10.609 1.00 77.88 107 GLY A C 1
ATOM 747 O O . GLY A 1 107 ? -11.453 12.020 -10.099 1.00 77.88 107 GLY A O 1
ATOM 748 N N . GLU A 1 108 ? -12.755 13.252 -11.432 1.00 76.25 108 GLU A N 1
ATOM 749 C CA . GLU A 1 108 ? -13.659 12.141 -11.770 1.00 76.25 108 GLU A CA 1
ATOM 750 C C . GLU A 1 108 ? -12.950 11.098 -12.650 1.00 76.25 108 GLU A C 1
ATOM 752 O O . GLU A 1 108 ? -12.489 11.423 -13.743 1.00 76.25 108 GLU A O 1
ATOM 757 N N . GLN A 1 109 ? -12.861 9.855 -12.162 1.00 85.31 109 GLN A N 1
ATOM 758 C CA . GLN A 1 109 ? -12.221 8.736 -12.860 1.00 85.31 109 GLN A CA 1
ATOM 759 C C . GLN A 1 109 ? -13.208 7.611 -13.157 1.00 85.31 109 GLN A C 1
ATOM 761 O O . GLN A 1 109 ? -14.084 7.302 -12.345 1.00 85.31 109 GLN A O 1
ATOM 766 N N . ASP A 1 110 ? -12.993 6.939 -14.286 1.00 88.19 110 ASP A N 1
ATOM 767 C CA . ASP A 1 110 ? -13.694 5.702 -14.612 1.00 88.19 110 ASP A CA 1
ATOM 768 C C . ASP A 1 110 ? -13.082 4.542 -13.820 1.00 88.19 110 ASP A C 1
ATOM 770 O O . ASP A 1 110 ? -11.919 4.200 -14.023 1.00 88.19 110 ASP A O 1
ATOM 774 N N . LEU A 1 111 ? -13.878 3.905 -12.959 1.00 94.12 111 LEU A N 1
ATOM 775 C CA . LEU A 1 111 ? -13.530 2.631 -12.332 1.00 94.12 111 LEU A CA 1
ATOM 776 C C . LEU A 1 111 ? -14.053 1.484 -13.204 1.00 94.12 111 LEU A C 1
ATOM 778 O O . LEU A 1 111 ? -15.259 1.399 -13.450 1.00 94.12 111 LEU A O 1
ATOM 782 N N . ARG A 1 112 ? -13.167 0.597 -13.661 1.00 96.31 112 ARG A N 1
ATOM 783 C CA . ARG A 1 112 ? -13.517 -0.500 -14.577 1.00 96.31 112 ARG A CA 1
ATOM 784 C C . ARG A 1 112 ? -13.131 -1.847 -13.989 1.00 96.31 112 ARG A C 1
ATOM 786 O O . ARG A 1 112 ? -12.042 -2.000 -13.450 1.00 96.31 112 ARG A O 1
ATOM 793 N N . ASP A 1 113 ? -14.020 -2.827 -14.103 1.00 96.12 113 ASP A N 1
ATOM 794 C CA . ASP A 1 113 ? -13.695 -4.214 -13.777 1.00 96.12 113 ASP A CA 1
ATOM 795 C C . ASP A 1 113 ? -12.803 -4.823 -14.866 1.00 96.12 113 ASP A C 1
ATOM 797 O O . ASP A 1 113 ? -13.005 -4.575 -16.057 1.00 96.12 113 ASP A O 1
ATOM 801 N N . THR A 1 114 ? -11.836 -5.641 -14.451 1.00 96.38 114 THR A N 1
ATOM 802 C CA . THR A 1 114 ? -11.037 -6.469 -15.365 1.00 96.38 114 THR A CA 1
ATOM 803 C C . THR A 1 114 ? -11.609 -7.887 -15.466 1.00 96.38 114 THR A C 1
ATOM 805 O O . THR A 1 114 ? -12.545 -8.256 -14.753 1.00 96.38 114 THR A O 1
ATOM 808 N N . ASP A 1 115 ? -11.008 -8.716 -16.322 1.00 95.06 115 ASP A N 1
ATOM 809 C CA . ASP A 1 115 ? -11.325 -10.147 -16.395 1.00 95.06 115 ASP A CA 1
ATOM 810 C C . ASP A 1 115 ? -10.807 -10.948 -15.177 1.00 95.06 115 ASP A C 1
ATOM 812 O O . ASP A 1 115 ? -11.206 -12.101 -14.992 1.00 95.06 115 ASP A O 1
ATOM 816 N N . ASP A 1 116 ? -9.935 -10.367 -14.339 1.00 95.25 116 ASP A N 1
ATOM 817 C CA . ASP A 1 116 ? -9.451 -10.976 -13.096 1.00 95.25 116 ASP A CA 1
ATOM 818 C C . ASP A 1 116 ? -10.347 -10.562 -11.907 1.00 95.25 116 ASP A C 1
ATOM 820 O O . ASP A 1 116 ? -10.391 -9.386 -11.526 1.00 95.25 116 ASP A O 1
ATOM 824 N N . PRO A 1 117 ? -11.077 -11.505 -11.278 1.00 93.44 117 PRO A N 1
ATOM 825 C CA . PRO A 1 117 ? -11.989 -11.190 -10.188 1.00 93.44 117 PRO A CA 1
ATOM 826 C C . PRO A 1 117 ? -11.320 -10.457 -9.019 1.00 93.44 117 PRO A C 1
ATOM 828 O O . PRO A 1 117 ? -10.372 -10.939 -8.393 1.00 93.44 117 PRO A O 1
ATOM 831 N N . GLY A 1 118 ? -11.895 -9.311 -8.658 1.00 92.25 118 GLY A N 1
ATOM 832 C CA . GLY A 1 118 ? -11.395 -8.472 -7.571 1.00 92.25 118 GLY A CA 1
ATOM 833 C C . GLY A 1 118 ? -10.280 -7.512 -7.983 1.00 92.25 118 GLY A C 1
ATOM 834 O O . GLY A 1 118 ? -9.730 -6.867 -7.095 1.00 92.25 118 GLY A O 1
ATOM 835 N N . VAL A 1 119 ? -9.976 -7.402 -9.281 1.00 97.88 119 VAL A N 1
ATOM 836 C CA . VAL A 1 119 ? -9.077 -6.390 -9.848 1.00 97.88 119 VAL A CA 1
ATOM 837 C C . VAL A 1 119 ? -9.879 -5.388 -10.668 1.00 97.88 119 VAL A C 1
ATOM 839 O O . VAL A 1 119 ? -10.643 -5.765 -11.564 1.00 97.88 119 VAL A O 1
ATOM 842 N N . ARG A 1 120 ? -9.688 -4.107 -10.357 1.00 97.81 120 ARG A N 1
ATOM 843 C CA . ARG A 1 120 ? -10.289 -2.976 -11.060 1.00 97.81 120 ARG A CA 1
ATOM 844 C C . ARG A 1 120 ? -9.220 -1.971 -11.461 1.00 97.81 120 ARG A C 1
ATOM 846 O O . ARG A 1 120 ? -8.215 -1.826 -10.769 1.00 97.81 120 ARG A O 1
ATOM 853 N N . THR A 1 121 ? -9.466 -1.248 -12.542 1.00 97.75 121 THR A N 1
ATOM 854 C CA . THR A 1 121 ? -8.572 -0.196 -13.021 1.00 97.75 121 THR A CA 1
ATOM 855 C C . THR A 1 121 ? -9.202 1.179 -12.890 1.00 97.75 121 THR A C 1
ATOM 857 O O . THR A 1 121 ? -10.429 1.318 -12.905 1.00 97.75 121 THR A O 1
ATOM 860 N N . VAL A 1 122 ? -8.351 2.197 -12.779 1.00 96.62 122 VAL A N 1
ATOM 861 C CA . VAL A 1 122 ? -8.736 3.605 -12.908 1.00 96.62 122 VAL A CA 1
ATOM 862 C C . VAL A 1 122 ? -7.916 4.300 -13.991 1.00 96.62 122 VAL A C 1
ATOM 864 O O . VAL A 1 122 ? -6.727 4.036 -14.151 1.00 96.62 122 VAL A O 1
ATOM 867 N N . SER A 1 123 ? -8.526 5.251 -14.697 1.00 93.44 123 SER A N 1
ATOM 868 C CA . SER A 1 123 ? -7.832 6.113 -15.673 1.00 93.44 123 SER A CA 1
ATOM 869 C C . SER A 1 123 ? -6.914 7.176 -15.037 1.00 93.44 123 SER A C 1
ATOM 871 O O . SER A 1 123 ? -6.211 7.907 -15.744 1.00 93.44 123 SER A O 1
ATOM 873 N N . GLY A 1 124 ? -6.943 7.297 -13.708 1.00 93.38 124 GLY A N 1
ATOM 874 C CA . GLY A 1 124 ? -6.316 8.375 -12.946 1.00 93.38 124 GLY A CA 1
ATOM 875 C C . GLY A 1 124 ? -4.947 8.034 -12.368 1.00 93.38 124 GLY A C 1
ATOM 876 O O . GLY A 1 124 ? -4.163 7.280 -12.951 1.00 93.38 124 GLY A O 1
ATOM 877 N N . THR A 1 125 ? -4.664 8.648 -11.224 1.00 95.56 125 THR A N 1
ATOM 878 C CA . THR A 1 125 ? -3.443 8.470 -10.432 1.00 95.56 125 THR A CA 1
ATOM 879 C C . THR A 1 125 ? -3.603 7.353 -9.387 1.00 95.56 125 THR A C 1
ATOM 881 O O . THR A 1 125 ? -4.714 6.864 -9.154 1.00 95.56 125 THR A O 1
ATOM 884 N N . PRO A 1 126 ? -2.520 6.960 -8.693 1.00 96.38 126 PRO A N 1
ATOM 885 C CA . PRO A 1 126 ? -2.597 6.049 -7.548 1.00 96.38 126 PRO A CA 1
ATOM 886 C C . PRO A 1 126 ? -3.516 6.567 -6.429 1.00 96.38 126 PRO A C 1
ATOM 888 O O . PRO A 1 126 ? -4.261 5.799 -5.820 1.00 96.38 126 PRO A O 1
ATOM 891 N N . ALA A 1 127 ? -3.519 7.881 -6.177 1.00 96.62 127 ALA A N 1
ATOM 892 C CA . ALA A 1 127 ? -4.418 8.504 -5.208 1.00 96.62 127 ALA A CA 1
ATOM 893 C C . ALA A 1 127 ? -5.890 8.389 -5.643 1.00 96.62 127 ALA A C 1
ATOM 895 O O . ALA A 1 127 ? -6.748 8.036 -4.828 1.00 96.62 127 ALA A O 1
ATOM 896 N N . ASP A 1 128 ? -6.187 8.592 -6.932 1.00 96.56 128 ASP A N 1
ATOM 897 C CA . ASP A 1 128 ? -7.533 8.364 -7.466 1.00 96.56 128 ASP A CA 1
ATOM 898 C C . ASP A 1 128 ? -7.957 6.892 -7.317 1.00 96.56 128 ASP A C 1
ATOM 900 O O . ASP A 1 128 ? -9.106 6.610 -6.965 1.00 96.56 128 ASP A O 1
ATOM 904 N N . ALA A 1 129 ? -7.030 5.948 -7.528 1.00 97.50 129 ALA A N 1
ATOM 905 C CA . ALA A 1 129 ? -7.274 4.514 -7.372 1.00 97.50 129 ALA A CA 1
ATOM 906 C C . ALA A 1 129 ? -7.692 4.167 -5.936 1.00 97.50 129 ALA A C 1
ATOM 908 O O . ALA A 1 129 ? -8.680 3.458 -5.715 1.00 97.50 129 ALA A O 1
ATOM 909 N N . VAL A 1 130 ? -7.009 4.753 -4.949 1.00 97.62 130 VAL A N 1
ATOM 910 C CA . VAL A 1 130 ? -7.377 4.642 -3.534 1.00 97.62 130 VAL A CA 1
ATOM 911 C C . VAL A 1 130 ? -8.770 5.206 -3.284 1.00 97.62 130 VAL A C 1
ATOM 913 O O . VAL A 1 130 ? -9.611 4.512 -2.713 1.00 97.62 130 VAL A O 1
ATOM 916 N N . LEU A 1 131 ? -9.053 6.438 -3.708 1.00 96.44 131 LEU A N 1
ATOM 917 C CA . LEU A 1 131 ? -10.348 7.078 -3.455 1.00 96.44 131 LEU A CA 1
ATOM 918 C C . LEU A 1 131 ? -11.508 6.295 -4.089 1.00 96.44 131 LEU A C 1
ATOM 920 O O . LEU A 1 131 ? -12.518 6.036 -3.422 1.00 96.44 131 LEU A O 1
ATOM 924 N N . ALA A 1 132 ? -11.342 5.856 -5.339 1.00 96.44 132 ALA A N 1
ATOM 925 C CA . ALA A 1 132 ? -12.315 5.034 -6.048 1.00 96.44 132 ALA A CA 1
ATOM 926 C C . ALA A 1 132 ? -12.503 3.667 -5.371 1.00 96.44 132 ALA A C 1
ATOM 928 O O . ALA A 1 132 ? -13.636 3.240 -5.135 1.00 96.44 132 ALA A O 1
ATOM 929 N N . GLY A 1 133 ? -11.411 3.001 -4.985 1.00 96.88 133 GLY A N 1
ATOM 930 C CA . GLY A 1 133 ? -11.454 1.710 -4.302 1.00 96.88 133 GLY A CA 1
ATOM 931 C C . GLY A 1 133 ? -12.113 1.779 -2.926 1.00 96.88 133 GLY A C 1
ATOM 932 O O . GLY A 1 133 ? -12.951 0.937 -2.594 1.00 96.88 133 GLY A O 1
ATOM 933 N N . LEU A 1 134 ? -11.821 2.823 -2.147 1.00 96.69 134 LEU A N 1
ATOM 934 C CA . LEU A 1 134 ? -12.478 3.085 -0.867 1.00 96.69 134 LEU A CA 1
ATOM 935 C C . LEU A 1 134 ? -13.986 3.281 -1.041 1.00 96.69 134 LEU A C 1
ATOM 937 O O . LEU A 1 134 ? -14.770 2.713 -0.273 1.00 96.69 134 LEU A O 1
ATOM 941 N N . ALA A 1 135 ? -14.401 4.072 -2.032 1.00 95.50 135 ALA A N 1
ATOM 942 C CA . ALA A 1 135 ? -15.811 4.303 -2.331 1.00 95.50 135 ALA A CA 1
ATOM 943 C C . ALA A 1 135 ? -16.519 3.006 -2.752 1.00 95.50 135 ALA A C 1
ATOM 945 O O . ALA A 1 135 ? -17.575 2.676 -2.205 1.00 95.50 135 ALA A O 1
ATOM 946 N N . ALA A 1 136 ? -15.908 2.240 -3.655 1.00 94.69 136 ALA A N 1
ATOM 947 C CA . ALA A 1 136 ? -16.468 0.999 -4.168 1.00 94.69 136 ALA A CA 1
ATOM 948 C C . ALA A 1 136 ? -16.617 -0.069 -3.072 1.00 94.69 136 ALA A C 1
ATOM 950 O O . ALA A 1 136 ? -17.700 -0.618 -2.885 1.00 94.69 136 ALA A O 1
ATOM 951 N N . MET A 1 137 ? -15.580 -0.303 -2.260 1.00 95.44 137 MET A N 1
ATOM 952 C CA . MET A 1 137 ? -15.661 -1.276 -1.163 1.00 95.44 137 MET A CA 1
ATOM 953 C C . MET A 1 137 ? -16.733 -0.897 -0.133 1.00 95.44 137 MET A C 1
ATOM 955 O O . MET A 1 137 ? -17.485 -1.762 0.326 1.00 95.44 137 MET A O 1
ATOM 959 N N . ARG A 1 138 ? -16.847 0.397 0.210 1.00 95.00 138 ARG A N 1
ATOM 960 C CA . ARG A 1 138 ? -17.899 0.895 1.113 1.00 95.00 138 ARG A CA 1
ATOM 961 C C . ARG A 1 138 ? -19.297 0.617 0.555 1.00 95.00 138 ARG A C 1
ATOM 963 O O . ARG A 1 138 ? -20.163 0.210 1.329 1.00 95.00 138 ARG A O 1
ATOM 970 N N . ALA A 1 139 ? -19.504 0.789 -0.752 1.00 92.94 139 ALA A N 1
ATOM 971 C CA . ALA A 1 139 ? -20.761 0.439 -1.415 1.00 92.94 139 ALA A CA 1
ATOM 972 C C . ALA A 1 139 ? -21.048 -1.076 -1.359 1.00 92.94 139 ALA A C 1
ATOM 974 O O . ALA A 1 139 ? -22.191 -1.472 -1.137 1.00 92.94 139 ALA A O 1
ATOM 975 N N . ASP A 1 140 ? -20.007 -1.910 -1.425 1.00 90.19 140 ASP A N 1
ATOM 976 C CA . ASP A 1 140 ? -20.070 -3.379 -1.350 1.00 90.19 140 ASP A CA 1
ATOM 977 C C . ASP A 1 140 ? -20.212 -3.931 0.092 1.00 90.19 140 ASP A C 1
ATOM 979 O O . ASP A 1 140 ? -19.889 -5.089 0.374 1.00 90.19 140 ASP A O 1
ATOM 983 N N . GLY A 1 141 ? -20.680 -3.114 1.042 1.00 85.06 141 GLY A N 1
ATOM 984 C CA . GLY A 1 141 ? -21.027 -3.561 2.397 1.00 85.06 141 GLY A CA 1
ATOM 985 C C . GLY A 1 141 ? -19.926 -3.428 3.456 1.00 85.06 141 GLY A C 1
ATOM 986 O O . GLY A 1 141 ? -20.064 -4.003 4.536 1.00 85.06 141 GLY A O 1
ATOM 987 N N . GLY A 1 142 ? -18.854 -2.664 3.196 1.00 86.31 142 GLY A N 1
ATOM 988 C CA . GLY A 1 142 ? -17.902 -2.228 4.231 1.00 86.31 142 GLY A CA 1
ATOM 989 C C . GLY A 1 142 ? -16.570 -1.695 3.688 1.00 86.31 142 GLY A C 1
ATOM 990 O O . GLY A 1 142 ? -16.111 -2.127 2.641 1.00 86.31 142 GLY A O 1
ATOM 991 N N . GLY A 1 143 ? -15.911 -0.778 4.401 1.00 92.06 143 GLY A N 1
ATOM 992 C CA . GLY A 1 143 ? -14.582 -0.285 4.005 1.00 92.06 143 GLY A CA 1
ATOM 993 C C . GLY A 1 143 ? -13.456 -1.316 4.207 1.00 92.06 143 GLY A C 1
ATOM 994 O O . GLY A 1 143 ? -13.672 -2.334 4.875 1.00 92.06 143 GLY A O 1
ATOM 995 N N . PRO A 1 144 ? -12.261 -1.071 3.642 1.00 95.31 144 PRO A N 1
ATOM 996 C CA . PRO A 1 144 ? -11.072 -1.843 3.982 1.00 95.31 144 PRO A CA 1
ATOM 997 C C . PRO A 1 144 ? -10.616 -1.578 5.423 1.00 95.31 144 PRO A C 1
ATOM 999 O O . PRO A 1 144 ? -10.790 -0.484 5.958 1.00 95.31 144 PRO A O 1
ATOM 1002 N N . ASP A 1 145 ? -10.005 -2.594 6.032 1.00 95.12 145 ASP A N 1
ATOM 1003 C CA . ASP A 1 145 ? -9.291 -2.486 7.306 1.00 95.12 145 ASP A CA 1
ATOM 1004 C C . ASP A 1 145 ? -7.903 -1.847 7.125 1.00 95.12 145 ASP A C 1
ATOM 1006 O O . ASP A 1 145 ? -7.344 -1.334 8.092 1.00 95.12 145 ASP A O 1
ATOM 1010 N N . LEU A 1 146 ? -7.327 -1.941 5.919 1.00 96.88 146 LEU A N 1
ATOM 1011 C CA . LEU A 1 146 ? -5.977 -1.494 5.581 1.00 96.88 146 LEU A CA 1
ATOM 1012 C C . LEU A 1 146 ? -5.870 -1.178 4.082 1.00 96.88 146 LEU A C 1
ATOM 1014 O O . LEU A 1 146 ? -6.434 -1.905 3.261 1.00 96.88 146 LEU A O 1
ATOM 1018 N N . VAL A 1 147 ? -5.095 -0.156 3.726 1.00 98.19 147 VAL A N 1
ATOM 1019 C CA . VAL A 1 147 ? -4.590 0.040 2.359 1.00 98.19 147 VAL A CA 1
ATOM 1020 C C . VAL A 1 147 ? -3.138 -0.425 2.274 1.00 98.19 147 VAL A C 1
ATOM 1022 O O . VAL A 1 147 ? -2.330 -0.132 3.154 1.00 98.19 147 VAL A O 1
ATOM 1025 N N . VAL A 1 148 ? -2.792 -1.152 1.219 1.00 98.56 148 VAL A N 1
ATOM 1026 C CA . VAL A 1 148 ? -1.403 -1.461 0.863 1.00 98.56 148 VAL A CA 1
ATOM 1027 C C . VAL A 1 148 ? -1.131 -0.837 -0.500 1.00 98.56 148 VAL A C 1
ATOM 1029 O O . VAL A 1 148 ? -1.911 -1.031 -1.425 1.00 98.56 148 VAL A O 1
ATOM 1032 N N . SER A 1 149 ? -0.047 -0.077 -0.606 1.00 98.44 149 SER A N 1
ATOM 1033 C CA . SER A 1 149 ? 0.385 0.579 -1.836 1.00 98.44 149 SER A CA 1
ATOM 1034 C C . SER A 1 149 ? 1.752 0.046 -2.257 1.00 98.44 149 SER A C 1
ATOM 1036 O O . SER A 1 149 ? 2.680 0.023 -1.441 1.00 98.44 149 SER A O 1
ATOM 1038 N N . GLY A 1 150 ? 1.863 -0.402 -3.505 1.00 95.69 150 GLY A N 1
ATOM 1039 C CA . GLY A 1 150 ? 3.069 -0.942 -4.118 1.00 95.69 150 GLY A CA 1
ATOM 1040 C C . GLY A 1 150 ? 3.030 -2.468 -4.351 1.00 95.69 150 GLY A C 1
ATOM 1041 O O . GLY A 1 150 ? 1.990 -3.118 -4.286 1.00 95.69 150 GLY A O 1
ATOM 1042 N N . THR A 1 151 ? 4.171 -3.116 -4.586 1.00 94.06 151 THR A N 1
ATOM 1043 C CA . THR A 1 151 ? 5.519 -2.566 -4.380 1.00 94.06 151 THR A CA 1
ATOM 1044 C C . THR A 1 151 ? 6.032 -1.738 -5.556 1.00 94.06 151 THR A C 1
ATOM 1046 O O . THR A 1 151 ? 6.088 -2.250 -6.661 1.00 94.06 151 THR A O 1
ATOM 1049 N N . ASN A 1 152 ? 6.540 -0.537 -5.273 1.00 89.94 152 ASN A N 1
ATOM 1050 C CA . ASN A 1 152 ? 7.323 0.252 -6.230 1.00 89.94 152 ASN A CA 1
ATOM 1051 C C . ASN A 1 152 ? 8.678 -0.412 -6.528 1.00 89.94 152 ASN A C 1
ATOM 1053 O O . ASN A 1 152 ? 9.285 -1.013 -5.624 1.00 89.94 152 ASN A O 1
ATOM 1057 N N . LEU A 1 153 ? 9.189 -0.243 -7.749 1.00 85.44 153 LEU A N 1
ATOM 1058 C CA . LEU A 1 153 ? 10.568 -0.582 -8.107 1.00 85.44 153 LEU A CA 1
ATOM 1059 C C . LEU A 1 153 ? 11.527 0.550 -7.713 1.00 85.44 153 LEU A C 1
ATOM 1061 O O . LEU A 1 153 ? 11.529 1.642 -8.278 1.00 85.44 153 LEU A O 1
ATOM 1065 N N . GLY A 1 154 ? 12.395 0.276 -6.743 1.00 82.75 154 GLY A N 1
ATOM 1066 C CA . GLY A 1 154 ? 13.286 1.272 -6.157 1.00 82.75 154 GLY A CA 1
ATOM 1067 C C . GLY A 1 154 ? 12.735 1.856 -4.860 1.00 82.75 154 GLY A C 1
ATOM 1068 O O . GLY A 1 154 ? 11.543 1.800 -4.571 1.00 82.75 154 GLY A O 1
ATOM 1069 N N . ARG A 1 155 ? 13.643 2.372 -4.029 1.00 81.12 155 ARG A N 1
ATOM 1070 C CA . ARG A 1 155 ? 13.322 2.842 -2.677 1.00 81.12 155 ARG A CA 1
ATOM 1071 C C . ARG A 1 155 ? 12.670 4.225 -2.672 1.00 81.12 155 ARG A C 1
ATOM 1073 O O . ARG A 1 155 ? 13.083 5.104 -3.423 1.00 81.12 155 ARG A O 1
ATOM 1080 N N . ASN A 1 156 ? 11.760 4.435 -1.728 1.00 82.50 156 ASN A N 1
ATOM 1081 C CA . ASN A 1 156 ? 11.192 5.736 -1.390 1.00 82.50 156 ASN A CA 1
ATOM 1082 C C . ASN A 1 156 ? 11.762 6.188 -0.038 1.00 82.50 156 ASN A C 1
ATOM 1084 O O . ASN A 1 156 ? 11.235 5.857 1.026 1.00 82.50 156 ASN A O 1
ATOM 1088 N N . THR A 1 157 ? 12.894 6.895 -0.080 1.00 79.81 157 THR A N 1
ATOM 1089 C CA . THR A 1 157 ? 13.626 7.404 1.095 1.00 79.81 157 THR A CA 1
ATOM 1090 C C . THR A 1 157 ? 14.068 8.846 0.881 1.00 79.81 157 THR A C 1
ATOM 1092 O O . THR A 1 157 ? 14.361 9.226 -0.253 1.00 79.81 157 THR A O 1
ATOM 1095 N N . GLY A 1 158 ? 14.202 9.611 1.966 1.00 77.75 158 GLY A N 1
ATOM 1096 C CA . GLY A 1 158 ? 14.626 11.011 1.903 1.00 77.75 158 GLY A CA 1
ATOM 1097 C C . GLY A 1 158 ? 13.645 11.865 1.099 1.00 77.75 158 GLY A C 1
ATOM 1098 O O . GLY A 1 158 ? 12.438 11.620 1.111 1.00 77.75 158 GLY A O 1
ATOM 1099 N N . SER A 1 159 ? 14.168 12.835 0.351 1.00 71.31 159 SER A N 1
ATOM 1100 C CA . SER A 1 159 ? 13.366 13.776 -0.445 1.00 71.31 159 SER A CA 1
ATOM 1101 C C . SER A 1 159 ? 12.536 13.131 -1.560 1.00 71.31 159 SER A C 1
ATOM 1103 O O . SER A 1 159 ? 11.563 13.726 -2.003 1.00 71.31 159 SER A O 1
ATOM 1105 N N . GLY A 1 160 ? 12.860 11.908 -1.994 1.00 79.12 160 GLY A N 1
ATOM 1106 C CA . GLY A 1 160 ? 12.092 11.204 -3.031 1.00 79.12 160 GLY A CA 1
ATOM 1107 C C . GLY A 1 160 ? 10.688 10.771 -2.594 1.00 79.12 160 GLY A C 1
ATOM 1108 O O . GLY A 1 160 ? 9.883 10.382 -3.432 1.00 79.12 160 GLY A O 1
ATOM 1109 N N . ILE A 1 161 ? 10.378 10.836 -1.296 1.00 84.88 161 ILE A N 1
ATOM 1110 C CA . ILE A 1 161 ? 9.077 10.430 -0.754 1.00 84.88 161 ILE A CA 1
ATOM 1111 C C . ILE A 1 161 ? 7.938 11.338 -1.252 1.00 84.88 161 ILE A C 1
ATOM 1113 O O . ILE A 1 161 ? 6.854 10.828 -1.519 1.00 84.88 161 ILE A O 1
ATOM 1117 N N . THR A 1 162 ? 8.160 12.649 -1.407 1.00 84.69 162 THR A N 1
ATOM 1118 C CA . THR A 1 162 ? 7.092 13.607 -1.776 1.00 84.69 162 THR A CA 1
ATOM 1119 C C . THR A 1 162 ? 6.600 13.447 -3.213 1.00 84.69 162 THR A C 1
ATOM 1121 O O . THR A 1 162 ? 5.453 13.757 -3.505 1.00 84.69 162 THR A O 1
ATOM 1124 N N . GLU A 1 163 ? 7.439 12.919 -4.101 1.00 84.31 163 GLU A N 1
ATOM 1125 C CA . GLU A 1 163 ? 7.090 12.668 -5.507 1.00 84.31 163 GLU A CA 1
ATOM 1126 C C . GLU A 1 163 ? 6.602 11.223 -5.731 1.00 84.31 163 GLU A C 1
ATOM 1128 O O . GLU A 1 163 ? 6.220 10.836 -6.834 1.00 84.31 163 GLU A O 1
ATOM 1133 N N . SER A 1 164 ? 6.626 10.384 -4.693 1.00 91.25 164 SER A N 1
ATOM 1134 C CA . SER A 1 164 ? 6.308 8.962 -4.804 1.00 91.25 164 SER A CA 1
ATOM 1135 C C . SER A 1 164 ? 4.804 8.729 -4.936 1.00 91.25 164 SER A C 1
ATOM 1137 O O . SER A 1 164 ? 4.061 8.983 -3.989 1.00 91.25 164 SER A O 1
ATOM 1139 N N . GLY A 1 165 ? 4.364 8.155 -6.063 1.00 92.31 165 GLY A N 1
ATOM 1140 C CA . GLY A 1 165 ? 2.975 7.724 -6.264 1.00 92.31 165 GLY A CA 1
ATOM 1141 C C . GLY A 1 165 ? 2.555 6.645 -5.264 1.00 92.31 165 GLY A C 1
ATOM 1142 O O . GLY A 1 165 ? 1.475 6.702 -4.673 1.00 92.31 165 GLY A O 1
ATOM 1143 N N . THR A 1 166 ? 3.459 5.699 -4.996 1.00 95.50 166 THR A N 1
ATOM 1144 C CA . THR A 1 166 ? 3.260 4.657 -3.984 1.00 95.50 166 THR A CA 1
ATOM 1145 C C . THR A 1 166 ? 3.041 5.239 -2.580 1.00 95.50 166 THR A C 1
ATOM 1147 O O . THR A 1 166 ? 2.106 4.821 -1.887 1.00 95.50 166 THR A O 1
ATOM 1150 N N . VAL A 1 167 ? 3.855 6.207 -2.133 1.00 95.81 167 VAL A N 1
ATOM 1151 C CA . VAL A 1 167 ? 3.638 6.842 -0.818 1.00 95.81 167 VAL A CA 1
ATOM 1152 C C . VAL A 1 167 ? 2.402 7.738 -0.846 1.00 95.81 167 VAL A C 1
ATOM 1154 O O . VAL A 1 167 ? 1.615 7.691 0.099 1.00 95.81 167 VAL A O 1
ATOM 1157 N N . GLY A 1 168 ? 2.188 8.481 -1.932 1.00 95.50 168 GLY A N 1
ATOM 1158 C CA . GLY A 1 168 ? 1.032 9.355 -2.112 1.00 95.50 168 GLY A CA 1
ATOM 1159 C C . GLY A 1 168 ? -0.284 8.625 -1.936 1.00 95.50 168 GLY A C 1
ATOM 1160 O O . GLY A 1 168 ? -1.087 9.020 -1.098 1.00 95.50 168 GLY A O 1
ATOM 1161 N N . ALA A 1 169 ? -0.454 7.475 -2.586 1.00 97.00 169 ALA A N 1
ATOM 1162 C CA . ALA A 1 169 ? -1.620 6.621 -2.383 1.00 97.00 169 ALA A CA 1
ATOM 1163 C C . ALA A 1 169 ? -1.834 6.228 -0.904 1.00 97.00 169 ALA A C 1
ATOM 1165 O O . ALA A 1 169 ? -2.959 6.273 -0.395 1.00 97.00 169 ALA A O 1
ATOM 1166 N N . ALA A 1 170 ? -0.769 5.872 -0.178 1.00 97.12 170 ALA A N 1
ATOM 1167 C CA . ALA A 1 170 ? -0.871 5.520 1.239 1.00 97.12 170 ALA A CA 1
ATOM 1168 C C . ALA A 1 170 ? -1.238 6.732 2.120 1.00 97.12 170 ALA A C 1
ATOM 1170 O O . ALA A 1 170 ? -2.061 6.612 3.031 1.00 97.12 170 ALA A O 1
ATOM 1171 N N . VAL A 1 171 ? -0.681 7.908 1.826 1.00 95.62 171 VAL A N 1
ATOM 1172 C CA . VAL A 1 171 ? -1.010 9.174 2.498 1.00 95.62 171 VAL A CA 1
ATOM 1173 C C . VAL A 1 171 ? -2.461 9.579 2.224 1.00 95.62 171 VAL A C 1
ATOM 1175 O O . VAL A 1 171 ? -3.176 9.942 3.162 1.00 95.62 171 VAL A O 1
ATOM 1178 N N . THR A 1 172 ? -2.939 9.446 0.984 1.00 95.88 172 THR A N 1
ATOM 1179 C CA . THR A 1 172 ? -4.340 9.683 0.601 1.00 95.88 172 THR A CA 1
ATOM 1180 C C . THR A 1 172 ? -5.290 8.757 1.362 1.00 95.88 172 THR A C 1
ATOM 1182 O O . THR A 1 172 ? -6.315 9.203 1.881 1.00 95.88 172 THR A O 1
ATOM 1185 N N . ALA A 1 173 ? -4.949 7.471 1.493 1.00 95.94 173 ALA A N 1
ATOM 1186 C CA . ALA A 1 173 ? -5.741 6.515 2.266 1.00 95.94 173 ALA A CA 1
ATOM 1187 C C . ALA A 1 173 ? -5.868 6.923 3.740 1.00 95.94 173 ALA A C 1
ATOM 1189 O O . ALA A 1 173 ? -6.970 6.907 4.302 1.00 95.94 173 ALA A O 1
ATOM 1190 N N . ALA A 1 174 ? -4.753 7.328 4.349 1.00 94.69 174 ALA A N 1
ATOM 1191 C CA . ALA A 1 174 ? -4.714 7.753 5.739 1.00 94.69 174 ALA A CA 1
ATOM 1192 C C . ALA A 1 174 ? -5.496 9.056 5.977 1.00 94.69 174 ALA A C 1
ATOM 1194 O O . ALA A 1 174 ? -6.256 9.118 6.947 1.00 94.69 174 ALA A O 1
ATOM 1195 N N . HIS A 1 175 ? -5.448 10.021 5.050 1.00 93.06 175 HIS A N 1
ATOM 1196 C CA . HIS A 1 175 ? -6.335 11.196 5.051 1.00 93.06 175 HIS A CA 1
ATOM 1197 C C . HIS A 1 175 ? -7.818 10.820 4.927 1.00 93.06 175 HIS A C 1
ATOM 1199 O O . HIS A 1 175 ? -8.678 11.417 5.575 1.00 93.06 175 HIS A O 1
ATOM 1205 N N . ALA A 1 176 ? -8.136 9.777 4.158 1.00 92.88 176 ALA A N 1
ATOM 1206 C CA . ALA A 1 176 ? -9.487 9.225 4.054 1.00 92.88 176 ALA A CA 1
ATOM 1207 C C . ALA A 1 176 ? -9.909 8.367 5.271 1.00 92.88 176 ALA A C 1
ATOM 1209 O O . ALA A 1 176 ? -10.974 7.731 5.249 1.00 92.88 176 ALA A O 1
ATOM 1210 N N . GLY A 1 177 ? -9.090 8.352 6.330 1.00 92.12 177 GLY A N 1
ATOM 1211 C CA . GLY A 1 177 ? -9.346 7.687 7.604 1.00 92.12 177 GLY A CA 1
ATOM 1212 C C . GLY A 1 177 ? -9.020 6.195 7.618 1.00 92.12 177 GLY A C 1
ATOM 1213 O O . GLY A 1 177 ? -9.458 5.500 8.537 1.00 92.12 177 GLY A O 1
ATOM 1214 N N . VAL A 1 178 ? -8.290 5.685 6.620 1.00 94.44 178 VAL A N 1
ATOM 1215 C CA . VAL A 1 178 ? -7.910 4.270 6.534 1.00 94.44 178 VAL A CA 1
ATOM 1216 C C . VAL A 1 178 ? -6.400 4.112 6.725 1.00 94.44 178 VAL A C 1
ATOM 1218 O O . VAL A 1 178 ? -5.632 4.707 5.979 1.00 94.44 178 VAL A O 1
ATOM 1221 N N . PRO A 1 179 ? -5.945 3.300 7.694 1.00 94.50 179 PRO A N 1
ATOM 1222 C CA . PRO A 1 179 ? -4.521 3.029 7.884 1.00 94.50 179 PRO A CA 1
ATOM 1223 C C . PRO A 1 179 ? -3.871 2.465 6.607 1.00 94.50 179 PRO A C 1
ATOM 1225 O O . PRO A 1 179 ? -4.498 1.659 5.913 1.00 94.50 179 PRO A O 1
ATOM 1228 N N . ALA A 1 180 ? -2.619 2.840 6.314 1.00 96.94 180 ALA A N 1
ATOM 1229 C CA . ALA A 1 180 ? -1.945 2.425 5.083 1.00 96.94 180 ALA A CA 1
ATOM 1230 C C . ALA A 1 180 ? -0.469 2.013 5.234 1.00 96.94 180 ALA A C 1
ATOM 1232 O O . ALA A 1 180 ? 0.257 2.498 6.104 1.00 96.94 180 ALA A O 1
ATOM 1233 N N . VAL A 1 181 ? -0.024 1.111 4.358 1.00 98.00 181 VAL A N 1
ATOM 1234 C CA . VAL A 1 181 ? 1.380 0.707 4.206 1.00 98.00 181 VAL A CA 1
ATOM 1235 C C . VAL A 1 181 ? 1.822 1.000 2.775 1.00 98.00 181 VAL A C 1
ATOM 1237 O O . VAL A 1 181 ? 1.263 0.432 1.842 1.00 98.00 181 VAL A O 1
ATOM 1240 N N . ALA A 1 182 ? 2.836 1.844 2.607 1.00 97.69 182 ALA A N 1
ATOM 1241 C CA . ALA A 1 182 ? 3.559 2.025 1.353 1.00 97.69 182 ALA A CA 1
ATOM 1242 C C . ALA A 1 182 ? 4.754 1.067 1.314 1.00 97.69 182 ALA A C 1
ATOM 1244 O O . ALA A 1 182 ? 5.485 0.944 2.300 1.00 97.69 182 ALA A O 1
ATOM 1245 N N . VAL A 1 183 ? 4.952 0.371 0.196 1.00 97.56 183 VAL A N 1
ATOM 1246 C CA . VAL A 1 183 ? 5.977 -0.668 0.060 1.00 97.56 183 VAL A CA 1
ATOM 1247 C C . VAL A 1 183 ? 6.820 -0.427 -1.182 1.00 97.56 183 VAL A C 1
ATOM 1249 O O . VAL A 1 183 ? 6.306 -0.171 -2.262 1.00 97.56 183 VAL A O 1
ATOM 1252 N N . SER A 1 184 ? 8.131 -0.553 -1.027 1.00 95.00 184 SER A N 1
ATOM 1253 C CA . SER A 1 184 ? 9.119 -0.361 -2.085 1.00 95.00 184 SER A CA 1
ATOM 1254 C C . SER A 1 184 ? 10.142 -1.497 -2.080 1.00 95.00 184 SER A C 1
ATOM 1256 O O . SER A 1 184 ? 10.592 -1.919 -1.008 1.00 95.00 184 SER A O 1
ATOM 1258 N N . THR A 1 185 ? 10.542 -1.977 -3.260 1.00 94.19 185 THR A N 1
ATOM 1259 C CA . THR A 1 185 ? 11.583 -3.002 -3.415 1.00 94.19 185 THR A CA 1
ATOM 1260 C C . THR A 1 185 ? 12.897 -2.341 -3.825 1.00 94.19 185 THR A C 1
ATOM 1262 O O . THR A 1 185 ? 13.062 -1.884 -4.954 1.00 94.19 185 THR A O 1
ATOM 1265 N N . ASP A 1 186 ? 13.855 -2.280 -2.902 1.00 87.62 186 ASP A N 1
ATOM 1266 C CA . ASP A 1 186 ? 15.196 -1.750 -3.143 1.00 87.62 186 ASP A CA 1
ATOM 1267 C C . ASP A 1 186 ? 16.024 -2.721 -3.995 1.00 87.62 186 ASP A C 1
ATOM 1269 O O . ASP A 1 186 ? 16.025 -3.928 -3.760 1.00 87.62 186 ASP A O 1
ATOM 1273 N N . ARG A 1 187 ? 16.778 -2.184 -4.960 1.00 81.19 187 ARG A N 1
ATOM 1274 C CA . ARG A 1 187 ? 17.605 -2.949 -5.916 1.00 81.19 187 ARG A CA 1
ATOM 1275 C C . ARG A 1 187 ? 16.859 -4.007 -6.743 1.00 81.19 187 ARG A C 1
ATOM 1277 O O . ARG A 1 187 ? 17.503 -4.941 -7.214 1.00 81.19 187 ARG A O 1
ATOM 1284 N N . ALA A 1 188 ? 15.552 -3.865 -6.942 1.00 82.31 188 ALA A N 1
ATOM 1285 C CA . ALA A 1 188 ? 14.873 -4.627 -7.983 1.00 82.31 188 ALA A CA 1
ATOM 1286 C C . ALA A 1 188 ? 15.407 -4.211 -9.361 1.00 82.31 188 ALA A C 1
ATOM 1288 O O . ALA A 1 188 ? 15.585 -3.018 -9.629 1.00 82.31 188 ALA A O 1
ATOM 1289 N N . HIS A 1 189 ? 15.686 -5.188 -10.216 1.00 78.69 189 HIS A N 1
ATOM 1290 C CA . HIS A 1 189 ? 15.967 -4.957 -11.629 1.00 78.69 189 HIS A CA 1
ATOM 1291 C C . HIS A 1 189 ? 14.685 -4.963 -12.455 1.00 78.69 189 HIS A C 1
ATOM 1293 O O . HIS A 1 189 ? 14.564 -4.189 -13.403 1.00 78.69 189 HIS A O 1
ATOM 1299 N N . ASP A 1 190 ? 13.747 -5.817 -12.065 1.00 82.12 190 ASP A N 1
ATOM 1300 C CA . ASP A 1 190 ? 12.420 -5.941 -12.638 1.00 82.12 190 ASP A CA 1
ATOM 1301 C C . ASP A 1 190 ? 11.434 -6.455 -11.575 1.00 82.12 190 ASP A C 1
ATOM 1303 O O . ASP A 1 190 ? 11.759 -6.615 -10.396 1.00 82.12 190 ASP A O 1
ATOM 1307 N N . GLU A 1 191 ? 10.197 -6.673 -11.994 1.00 76.12 191 GLU A N 1
ATOM 1308 C CA . GLU A 1 191 ? 9.095 -7.072 -11.127 1.00 76.12 191 GLU A CA 1
ATOM 1309 C C . GLU A 1 191 ? 9.223 -8.511 -10.594 1.00 76.12 191 GLU A C 1
ATOM 1311 O O . GLU A 1 191 ? 8.612 -8.841 -9.572 1.00 76.12 191 GLU A O 1
ATOM 1316 N N . ASP A 1 192 ? 10.037 -9.368 -11.224 1.00 77.62 192 ASP A N 1
ATOM 1317 C CA . ASP A 1 192 ? 10.262 -10.740 -10.751 1.00 77.62 192 ASP A CA 1
ATOM 1318 C C . ASP A 1 192 ? 11.065 -10.749 -9.434 1.00 77.62 192 ASP A C 1
ATOM 1320 O O . ASP A 1 192 ? 10.960 -11.686 -8.630 1.00 77.62 192 ASP A O 1
ATOM 1324 N N . ASP A 1 193 ? 11.798 -9.668 -9.144 1.00 86.50 193 ASP A N 1
ATOM 1325 C CA . ASP A 1 193 ? 12.555 -9.486 -7.903 1.00 86.50 193 ASP A CA 1
ATOM 1326 C C . ASP A 1 193 ? 11.669 -9.162 -6.681 1.00 86.50 193 ASP A C 1
ATOM 1328 O O . ASP A 1 193 ? 12.128 -9.215 -5.533 1.00 86.50 193 ASP A O 1
ATOM 1332 N N . CYS A 1 194 ? 10.377 -8.881 -6.879 1.00 92.12 194 CYS A N 1
ATOM 1333 C CA . CYS A 1 194 ? 9.460 -8.452 -5.818 1.00 92.12 194 CYS A CA 1
ATOM 1334 C C . CYS A 1 194 ? 8.965 -9.588 -4.906 1.00 92.12 194 CYS A C 1
ATOM 1336 O O . CYS A 1 194 ? 8.272 -9.342 -3.913 1.00 92.12 194 CYS A O 1
ATOM 1338 N N . ALA A 1 195 ? 9.314 -10.846 -5.193 1.00 93.12 195 ALA A N 1
ATOM 1339 C CA . ALA A 1 195 ? 8.813 -12.000 -4.447 1.00 93.12 195 ALA A CA 1
ATOM 1340 C C . ALA A 1 195 ? 9.187 -11.979 -2.950 1.00 93.12 195 ALA A C 1
ATOM 1342 O O . ALA A 1 195 ? 8.366 -12.362 -2.108 1.00 93.12 195 ALA A O 1
ATOM 1343 N N . SER A 1 196 ? 10.403 -11.541 -2.595 1.00 94.00 196 SER A N 1
ATOM 1344 C CA . SER A 1 196 ? 10.820 -11.424 -1.187 1.00 94.00 196 SER A CA 1
ATOM 1345 C C . SER A 1 196 ? 10.047 -10.323 -0.465 1.00 94.00 196 SER A C 1
ATOM 1347 O O . SER A 1 196 ? 9.522 -10.563 0.627 1.00 94.00 196 SER A O 1
ATOM 1349 N N . THR A 1 197 ? 9.885 -9.170 -1.116 1.00 96.19 197 THR A N 1
ATOM 1350 C CA . THR A 1 197 ? 9.085 -8.046 -0.627 1.00 96.19 197 THR A CA 1
ATOM 1351 C C . THR A 1 197 ? 7.644 -8.466 -0.382 1.00 96.19 197 THR A C 1
ATOM 1353 O O . THR A 1 197 ? 7.135 -8.283 0.719 1.00 96.19 197 THR A O 1
ATOM 1356 N N . ALA A 1 198 ? 6.998 -9.127 -1.343 1.00 96.94 198 ALA A N 1
ATOM 1357 C CA . ALA A 1 198 ? 5.626 -9.604 -1.194 1.00 96.94 198 ALA A CA 1
ATOM 1358 C C . ALA A 1 198 ? 5.460 -10.562 0.002 1.00 96.94 198 ALA A C 1
ATOM 1360 O O . ALA A 1 198 ? 4.493 -10.476 0.763 1.00 96.94 198 ALA A O 1
ATOM 1361 N N . GLN A 1 199 ? 6.429 -11.458 0.224 1.00 96.00 199 GLN A N 1
ATOM 1362 C CA . GLN A 1 199 ? 6.431 -12.334 1.398 1.00 96.00 199 GLN A CA 1
ATOM 1363 C C . GLN A 1 199 ? 6.627 -11.560 2.704 1.00 96.00 199 GLN A C 1
ATOM 1365 O O . GLN A 1 199 ? 6.022 -11.923 3.716 1.00 96.00 199 GLN A O 1
ATOM 1370 N N . PHE A 1 200 ? 7.482 -10.536 2.710 1.00 97.00 200 PHE A N 1
ATOM 1371 C CA . PHE A 1 200 ? 7.665 -9.661 3.865 1.00 97.00 200 PHE A CA 1
ATOM 1372 C C . PHE A 1 200 ? 6.377 -8.896 4.183 1.00 97.00 200 PHE A C 1
ATOM 1374 O O . PHE A 1 200 ? 5.928 -8.924 5.327 1.00 97.00 200 PHE A O 1
ATOM 1381 N N . VAL A 1 201 ? 5.721 -8.317 3.173 1.00 97.50 201 VAL A N 1
ATOM 1382 C CA . VAL A 1 201 ? 4.435 -7.617 3.314 1.00 97.50 201 VAL A CA 1
ATOM 1383 C C . VAL A 1 201 ? 3.379 -8.524 3.936 1.00 97.50 201 VAL A C 1
ATOM 1385 O O . VAL A 1 201 ? 2.726 -8.127 4.895 1.00 97.50 201 VAL A O 1
ATOM 1388 N N . ALA A 1 202 ? 3.254 -9.773 3.480 1.00 97.00 202 ALA A N 1
ATOM 1389 C CA . ALA A 1 202 ? 2.313 -10.718 4.081 1.00 97.00 202 ALA A CA 1
ATOM 1390 C C . ALA A 1 202 ? 2.614 -11.009 5.567 1.00 97.00 202 ALA A C 1
ATOM 1392 O O . ALA A 1 202 ? 1.686 -11.115 6.371 1.00 97.00 202 ALA A O 1
ATOM 1393 N N . ARG A 1 203 ? 3.895 -11.101 5.962 1.00 95.69 203 ARG A N 1
ATOM 1394 C CA . ARG A 1 203 ? 4.284 -11.256 7.378 1.00 95.69 203 ARG A CA 1
ATOM 1395 C C . ARG A 1 203 ? 3.966 -10.005 8.194 1.00 95.69 203 ARG A C 1
ATOM 1397 O O . ARG A 1 203 ? 3.402 -10.126 9.280 1.00 95.69 203 ARG A O 1
ATOM 1404 N N . LEU A 1 204 ? 4.302 -8.829 7.665 1.00 96.19 204 LEU A N 1
ATOM 1405 C CA . LEU A 1 204 ? 4.030 -7.536 8.288 1.00 96.19 204 LEU A CA 1
ATOM 1406 C C . LEU A 1 204 ? 2.526 -7.360 8.527 1.00 96.19 204 LEU A C 1
ATOM 1408 O O . LEU A 1 204 ? 2.106 -7.129 9.658 1.00 96.19 204 LEU A O 1
ATOM 1412 N N . VAL A 1 205 ? 1.707 -7.549 7.492 1.00 95.88 205 VAL A N 1
ATOM 1413 C CA . VAL A 1 205 ? 0.245 -7.448 7.588 1.00 95.88 205 VAL A CA 1
ATOM 1414 C C . VAL A 1 205 ? -0.316 -8.482 8.564 1.00 95.88 205 VAL A C 1
ATOM 1416 O O . VAL A 1 205 ? -1.161 -8.138 9.387 1.00 95.88 205 VAL A O 1
ATOM 1419 N N . GLY A 1 206 ? 0.191 -9.718 8.556 1.00 94.25 206 GLY A N 1
ATOM 1420 C CA . GLY A 1 206 ? -0.205 -10.742 9.524 1.00 94.25 206 GLY A CA 1
ATOM 1421 C C . GLY A 1 206 ? 0.083 -10.353 10.980 1.00 94.25 206 GLY A C 1
ATOM 1422 O O . GLY A 1 206 ? -0.748 -10.603 11.854 1.00 94.25 206 GLY A O 1
ATOM 1423 N N . ALA A 1 207 ? 1.220 -9.704 11.246 1.00 92.88 207 ALA A N 1
ATOM 1424 C CA . ALA A 1 207 ? 1.563 -9.200 12.577 1.00 92.88 207 ALA A CA 1
ATOM 1425 C C . ALA A 1 207 ? 0.663 -8.020 12.997 1.00 92.88 207 ALA A C 1
ATOM 1427 O O . ALA A 1 207 ? 0.191 -7.963 14.136 1.00 92.88 207 ALA A O 1
ATOM 1428 N N . LEU A 1 208 ? 0.357 -7.117 12.061 1.00 91.69 208 LEU A N 1
ATOM 1429 C CA . LEU A 1 208 ? -0.532 -5.972 12.282 1.00 91.69 208 LEU A CA 1
ATOM 1430 C C . LEU A 1 208 ? -1.997 -6.380 12.488 1.00 91.69 208 LEU A C 1
ATOM 1432 O O . LEU A 1 208 ? -2.706 -5.764 13.280 1.00 91.69 208 LEU A O 1
ATOM 1436 N N . ALA A 1 209 ? -2.446 -7.443 11.818 1.00 91.44 209 ALA A N 1
ATOM 1437 C CA . ALA A 1 209 ? -3.825 -7.926 11.856 1.00 91.44 209 ALA A CA 1
ATOM 1438 C C . ALA A 1 209 ? -4.280 -8.419 13.238 1.00 91.44 209 ALA A C 1
ATOM 1440 O O . ALA A 1 209 ? -5.467 -8.676 13.436 1.00 91.44 209 ALA A O 1
ATOM 1441 N N . THR A 1 210 ? -3.361 -8.557 14.199 1.00 87.88 210 THR A N 1
ATOM 1442 C CA . THR A 1 210 ? -3.661 -8.959 15.582 1.00 87.88 210 THR A CA 1
ATOM 1443 C C . THR A 1 210 ? -4.590 -7.979 16.308 1.00 87.88 210 THR A C 1
ATOM 1445 O O . THR A 1 210 ? -5.233 -8.369 17.284 1.00 87.88 210 THR A O 1
ATOM 1448 N N . THR A 1 211 ? -4.732 -6.743 15.813 1.00 80.62 211 THR A N 1
ATOM 1449 C CA . THR A 1 211 ? -5.694 -5.746 16.300 1.00 80.62 211 THR A CA 1
ATOM 1450 C C . THR A 1 211 ? -6.552 -5.184 15.170 1.00 80.62 211 THR A C 1
ATOM 1452 O O . THR A 1 211 ? -6.161 -5.195 14.004 1.00 80.62 211 THR A O 1
ATOM 1455 N N . ARG A 1 212 ? -7.726 -4.642 15.521 1.00 82.25 212 ARG A N 1
ATOM 1456 C CA . ARG A 1 212 ? -8.547 -3.838 14.607 1.00 82.25 212 ARG A CA 1
ATOM 1457 C C . ARG A 1 212 ? -8.899 -2.488 15.247 1.00 82.25 212 ARG A C 1
ATOM 1459 O O . ARG A 1 212 ? -9.488 -2.507 16.329 1.00 82.25 212 ARG A O 1
ATOM 1466 N N . PRO A 1 213 ? -8.569 -1.348 14.608 1.00 81.81 213 PRO A N 1
ATOM 1467 C CA . PRO A 1 213 ? -7.794 -1.236 13.363 1.00 81.81 213 PRO A CA 1
ATOM 1468 C C . PRO A 1 213 ? -6.350 -1.771 13.515 1.00 81.81 213 PRO A C 1
ATOM 1470 O O . PRO A 1 213 ? -5.871 -1.933 14.646 1.00 81.81 213 PRO A O 1
ATOM 1473 N N . PRO A 1 214 ? -5.661 -2.106 12.405 1.00 82.62 214 PRO A N 1
ATOM 1474 C CA . PRO A 1 214 ? -4.301 -2.642 12.448 1.00 82.62 214 PRO A CA 1
ATOM 1475 C C . PRO A 1 214 ? -3.319 -1.652 13.069 1.00 82.62 214 PRO A C 1
ATOM 1477 O O . PRO A 1 214 ? -2.385 -2.086 13.729 1.00 82.62 214 PRO A O 1
ATOM 1480 N N . PHE A 1 215 ? -3.541 -0.345 12.935 1.00 88.19 215 PHE A N 1
ATOM 1481 C CA . PHE A 1 215 ? -2.825 0.700 13.665 1.00 88.19 215 PHE A CA 1
ATOM 1482 C C . PHE A 1 215 ? -3.666 1.967 13.814 1.00 88.19 215 PHE A C 1
ATOM 1484 O O . PHE A 1 215 ? -4.796 2.018 13.323 1.00 88.19 215 PHE A O 1
ATOM 1491 N N . ALA A 1 216 ? -3.162 2.942 14.575 1.00 86.00 216 ALA A N 1
ATOM 1492 C CA . ALA A 1 216 ? -3.870 4.189 14.837 1.00 86.00 216 ALA A CA 1
ATOM 1493 C C . ALA A 1 216 ? -4.231 4.911 13.528 1.00 86.00 216 ALA A C 1
ATOM 1495 O O . ALA A 1 216 ? -3.477 4.876 12.556 1.00 86.00 216 ALA A O 1
ATOM 1496 N N . ALA A 1 217 ? -5.401 5.553 13.508 1.00 82.31 217 ALA A N 1
ATOM 1497 C CA . ALA A 1 217 ? -5.840 6.332 12.356 1.00 82.31 217 ALA A CA 1
ATOM 1498 C C . ALA A 1 217 ? -4.813 7.429 12.036 1.00 82.31 217 ALA A C 1
ATOM 1500 O O . ALA A 1 217 ? -4.273 8.050 12.951 1.00 82.31 217 ALA A O 1
ATOM 1501 N N . GLY A 1 218 ? -4.550 7.643 10.748 1.00 84.31 218 GLY A N 1
ATOM 1502 C CA . GLY A 1 218 ? -3.581 8.635 10.281 1.00 84.31 218 GLY A CA 1
ATOM 1503 C C . GLY A 1 218 ? -2.112 8.202 10.351 1.00 84.31 218 GLY A C 1
ATOM 1504 O O . GLY A 1 218 ? -1.271 8.922 9.837 1.00 84.31 218 GLY A O 1
ATOM 1505 N N . LEU A 1 219 ? -1.772 7.046 10.934 1.00 88.69 219 LEU A N 1
ATOM 1506 C CA . LEU A 1 219 ? -0.417 6.500 10.793 1.00 88.69 219 LEU A CA 1
ATOM 1507 C C . LEU A 1 219 ? -0.250 5.908 9.385 1.00 88.69 219 LEU A C 1
ATOM 1509 O O . LEU A 1 219 ? -1.170 5.268 8.879 1.00 88.69 219 LEU A O 1
ATOM 1513 N N . VAL A 1 220 ? 0.923 6.072 8.776 1.00 95.31 220 VAL A N 1
ATOM 1514 C CA . VAL A 1 220 ? 1.329 5.346 7.562 1.00 95.31 220 VAL A CA 1
ATOM 1515 C C . VAL A 1 220 ? 2.673 4.674 7.819 1.00 95.31 220 VAL A C 1
ATOM 1517 O O . VAL A 1 220 ? 3.552 5.255 8.449 1.00 95.31 220 VAL A O 1
ATOM 1520 N N . LEU A 1 221 ? 2.851 3.441 7.346 1.00 96.19 221 LEU A N 1
ATOM 1521 C CA . LEU A 1 221 ? 4.166 2.794 7.346 1.00 96.19 221 LEU A CA 1
ATOM 1522 C C . LEU A 1 221 ? 4.780 2.885 5.956 1.00 96.19 221 LEU A C 1
ATOM 1524 O O . LEU A 1 221 ? 4.208 2.356 5.007 1.00 96.19 221 LEU A O 1
ATOM 1528 N N . ASN A 1 222 ? 5.956 3.497 5.845 1.00 96.12 222 ASN A N 1
ATOM 1529 C CA . ASN A 1 222 ? 6.770 3.444 4.636 1.00 96.12 222 ASN A CA 1
ATOM 1530 C C . ASN A 1 222 ? 7.829 2.347 4.783 1.00 96.12 222 ASN A C 1
ATOM 1532 O O . ASN A 1 222 ? 8.665 2.398 5.688 1.00 96.12 222 ASN A O 1
ATOM 1536 N N . VAL A 1 223 ? 7.769 1.341 3.915 1.00 96.25 223 VAL A N 1
ATOM 1537 C CA . VAL A 1 223 ? 8.590 0.131 3.976 1.00 96.25 223 VAL A CA 1
ATOM 1538 C C . VAL A 1 223 ? 9.478 0.051 2.745 1.00 96.25 223 VAL A C 1
ATOM 1540 O O . VAL A 1 223 ? 8.983 0.005 1.621 1.00 96.25 223 VAL A O 1
ATOM 1543 N N . ASN A 1 224 ? 10.787 -0.079 2.954 1.00 94.94 224 ASN A N 1
ATOM 1544 C CA . ASN A 1 224 ? 11.729 -0.406 1.888 1.00 94.94 224 ASN A CA 1
ATOM 1545 C C . ASN A 1 224 ? 12.362 -1.770 2.177 1.00 94.94 224 ASN A C 1
ATOM 1547 O O . ASN A 1 224 ? 13.001 -1.964 3.212 1.00 94.94 224 ASN A O 1
ATOM 1551 N N . HIS A 1 225 ? 12.174 -2.728 1.272 1.00 94.81 225 HIS A N 1
ATOM 1552 C CA . HIS A 1 225 ? 12.679 -4.093 1.404 1.00 94.81 225 HIS A CA 1
ATOM 1553 C C . HIS A 1 225 ? 13.663 -4.407 0.273 1.00 94.81 225 HIS A C 1
ATOM 1555 O O . HIS A 1 225 ? 13.361 -4.096 -0.873 1.00 94.81 225 HIS A O 1
ATOM 1561 N N . PRO A 1 226 ? 14.831 -5.014 0.537 1.00 92.12 226 PRO A N 1
ATOM 1562 C CA . PRO A 1 226 ? 15.763 -5.368 -0.527 1.00 92.12 226 PRO A CA 1
ATOM 1563 C C . PRO A 1 226 ? 15.217 -6.506 -1.397 1.00 92.12 226 PRO A C 1
ATOM 1565 O O . PRO A 1 226 ? 14.620 -7.459 -0.892 1.00 92.12 226 PRO A O 1
ATOM 1568 N N . ALA A 1 227 ? 15.518 -6.462 -2.692 1.00 90.44 227 ALA A N 1
ATOM 1569 C CA . ALA A 1 227 ? 15.390 -7.614 -3.569 1.00 90.44 227 ALA A CA 1
ATOM 1570 C C . ALA A 1 227 ? 16.187 -8.794 -2.981 1.00 90.44 227 ALA A C 1
ATOM 1572 O O . ALA A 1 227 ? 17.387 -8.701 -2.694 1.00 90.44 227 ALA A O 1
ATOM 1573 N N . GLY A 1 228 ? 15.502 -9.913 -2.746 1.00 88.75 228 GLY A N 1
ATOM 1574 C CA . GLY A 1 228 ? 16.066 -11.088 -2.089 1.00 88.75 228 GLY A CA 1
ATOM 1575 C C . GLY A 1 228 ? 16.013 -11.051 -0.556 1.00 88.75 228 GLY A C 1
ATOM 1576 O O . GLY A 1 228 ? 15.081 -10.543 0.060 1.00 88.75 228 GLY A O 1
ATOM 1577 N N . ARG A 1 229 ? 16.978 -11.711 0.096 1.00 88.44 229 ARG A N 1
ATOM 1578 C CA . ARG A 1 229 ? 16.951 -11.913 1.553 1.00 88.44 229 ARG A CA 1
ATOM 1579 C C . ARG A 1 229 ? 17.461 -10.677 2.291 1.00 88.44 229 ARG A C 1
ATOM 1581 O O . ARG A 1 229 ? 18.641 -10.348 2.194 1.00 88.44 229 ARG A O 1
ATOM 1588 N N . SER A 1 230 ? 16.611 -10.110 3.139 1.00 91.31 230 SER A N 1
ATOM 1589 C CA . SER A 1 230 ? 16.999 -9.055 4.072 1.00 91.31 230 SER A CA 1
ATOM 1590 C C . SER A 1 230 ? 17.952 -9.555 5.170 1.00 91.31 230 SER A C 1
ATOM 1592 O O . SER A 1 230 ? 17.821 -10.664 5.702 1.00 91.31 230 SER A O 1
ATOM 1594 N N . SER A 1 231 ? 18.952 -8.737 5.504 1.00 90.75 231 SER A N 1
ATOM 1595 C CA . SER A 1 231 ? 19.947 -8.998 6.550 1.00 90.75 231 SER A CA 1
ATOM 1596 C C . SER A 1 231 ? 19.475 -8.588 7.950 1.00 90.75 231 SER A C 1
ATOM 1598 O O . SER A 1 231 ? 20.104 -8.966 8.939 1.00 90.75 231 SER A O 1
ATOM 1600 N N . GLY A 1 232 ? 18.359 -7.861 8.050 1.00 91.62 232 GLY A N 1
ATOM 1601 C CA . GLY A 1 232 ? 17.792 -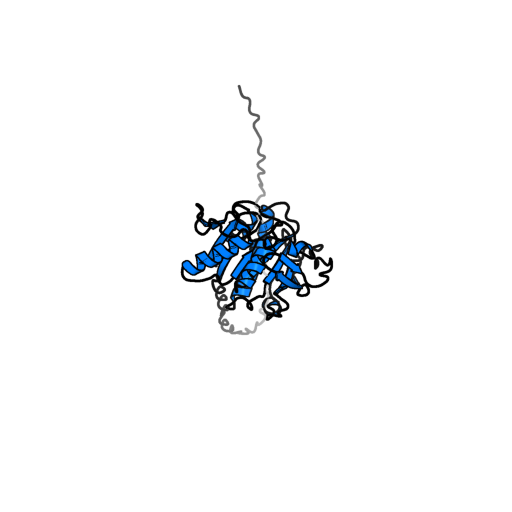7.384 9.307 1.00 91.62 232 GLY A CA 1
ATOM 1602 C C . GLY A 1 232 ? 16.707 -6.334 9.090 1.00 91.62 232 GLY A C 1
ATOM 1603 O O . GLY A 1 232 ? 16.598 -5.769 8.008 1.00 91.62 232 GLY A O 1
ATOM 1604 N N . LEU A 1 233 ? 15.940 -6.046 10.139 1.00 92.69 233 LEU A N 1
ATOM 1605 C CA . LEU A 1 233 ? 14.965 -4.955 10.169 1.00 92.69 233 LEU A CA 1
ATOM 1606 C C . LEU A 1 233 ? 15.588 -3.738 10.864 1.00 92.69 233 LEU A C 1
ATOM 1608 O O . LEU A 1 233 ? 16.251 -3.903 11.889 1.00 92.69 233 LEU A O 1
ATOM 1612 N N . GLU A 1 234 ? 15.415 -2.543 10.314 1.00 91.88 234 GLU A N 1
ATOM 1613 C CA . GLU A 1 234 ? 15.814 -1.269 10.917 1.00 91.88 234 GLU A CA 1
ATOM 1614 C C . GLU A 1 234 ? 14.613 -0.319 10.948 1.00 91.88 234 GLU A C 1
ATOM 1616 O O . GLU A 1 234 ? 13.876 -0.200 9.972 1.00 91.88 234 GLU A O 1
ATOM 1621 N N . TRP A 1 235 ? 14.417 0.351 12.080 1.00 91.50 235 TRP A N 1
ATOM 1622 C CA . TRP A 1 235 ? 13.381 1.368 12.238 1.00 91.50 235 TRP A CA 1
ATOM 1623 C C . TRP A 1 235 ? 14.036 2.735 12.185 1.00 91.50 235 TRP A C 1
ATOM 1625 O O . TRP A 1 235 ? 14.840 3.059 13.063 1.00 91.50 235 TRP A O 1
ATOM 1635 N N . LEU A 1 236 ? 13.674 3.525 11.184 1.00 89.56 236 LEU A N 1
ATOM 1636 C CA . LEU A 1 236 ? 14.165 4.889 11.052 1.00 89.56 236 LEU A CA 1
ATOM 1637 C C . LEU A 1 236 ? 13.366 5.835 11.950 1.00 89.56 236 LEU A C 1
ATOM 1639 O O . LEU A 1 236 ? 12.275 5.472 12.408 1.00 89.56 236 LEU A O 1
ATOM 1643 N N . PRO A 1 237 ? 13.911 7.025 12.262 1.00 88.31 237 PRO A N 1
ATOM 1644 C CA . PRO A 1 237 ? 13.142 8.054 12.945 1.00 88.31 237 PRO A CA 1
ATOM 1645 C C . PRO A 1 237 ? 11.824 8.314 12.201 1.00 88.31 237 PRO A C 1
ATOM 1647 O O . PRO A 1 237 ? 11.844 8.332 10.968 1.00 88.31 237 PRO A O 1
ATOM 1650 N N . PRO A 1 238 ? 10.697 8.504 12.912 1.00 89.69 238 PRO A N 1
ATOM 1651 C CA . PRO A 1 238 ? 9.455 8.925 12.278 1.00 89.69 238 PRO A CA 1
ATOM 1652 C C . PRO A 1 238 ? 9.653 10.212 11.476 1.00 89.69 238 PRO A C 1
ATOM 1654 O O . PRO A 1 238 ? 10.492 11.040 11.839 1.00 89.69 238 PRO A O 1
ATOM 1657 N N . ALA A 1 239 ? 8.875 10.372 10.411 1.00 88.81 239 ALA A N 1
ATOM 1658 C CA . ALA A 1 239 ? 8.879 11.573 9.587 1.00 88.81 239 ALA A CA 1
ATOM 1659 C C . ALA A 1 239 ? 7.480 12.186 9.554 1.00 88.81 239 ALA A C 1
ATOM 1661 O O . ALA A 1 239 ? 6.486 11.468 9.442 1.00 88.81 239 ALA A O 1
ATOM 1662 N N . ASP A 1 240 ? 7.419 13.508 9.639 1.00 89.25 240 ASP A N 1
ATOM 1663 C CA . ASP A 1 240 ? 6.177 14.254 9.501 1.00 89.25 240 ASP A CA 1
ATOM 1664 C C . ASP A 1 240 ? 5.954 14.568 8.015 1.00 89.25 240 ASP A C 1
ATOM 1666 O O . ASP A 1 240 ? 6.866 14.996 7.301 1.00 89.25 240 ASP A O 1
ATOM 1670 N N . ILE A 1 241 ? 4.747 14.292 7.531 1.00 88.25 241 ILE A N 1
ATOM 1671 C CA . ILE A 1 241 ? 4.329 14.559 6.158 1.00 88.25 241 ILE A CA 1
ATOM 1672 C C . ILE A 1 241 ? 2.992 15.290 6.187 1.00 88.25 241 ILE A C 1
ATOM 1674 O O . ILE A 1 241 ? 2.091 14.938 6.949 1.00 88.25 241 ILE A O 1
ATOM 1678 N N . SER A 1 242 ? 2.862 16.312 5.357 1.00 86.25 242 SER A N 1
ATOM 1679 C CA . SER A 1 242 ? 1.622 17.064 5.186 1.00 86.25 242 SER A CA 1
ATOM 1680 C C . SER A 1 242 ? 1.095 16.899 3.768 1.00 86.25 242 SER A C 1
ATOM 1682 O O . SER A 1 242 ? 1.858 16.623 2.836 1.00 86.25 242 SER A O 1
ATOM 1684 N N . LEU A 1 243 ? -0.222 17.029 3.621 1.00 84.44 243 LEU A N 1
ATOM 1685 C CA . LEU A 1 243 ? -0.896 17.025 2.327 1.00 84.44 243 LEU A CA 1
ATOM 1686 C C . LEU A 1 243 ? -1.721 18.311 2.189 1.00 84.44 243 LEU A C 1
ATOM 1688 O O . LEU A 1 243 ? -2.786 18.442 2.794 1.00 84.44 243 LEU A O 1
ATOM 1692 N N . ASP A 1 244 ? -1.241 19.263 1.388 1.00 82.31 244 ASP A N 1
ATOM 1693 C CA . ASP A 1 244 ? -1.996 20.473 1.036 1.00 82.31 244 ASP A CA 1
ATOM 1694 C C . ASP A 1 244 ? -2.663 20.279 -0.330 1.00 82.31 244 ASP A C 1
ATOM 1696 O O . ASP A 1 244 ? -2.045 20.428 -1.386 1.00 82.31 244 ASP A O 1
ATOM 1700 N N . GLY A 1 245 ? -3.935 19.875 -0.303 1.00 82.12 245 GLY A N 1
ATOM 1701 C CA . GLY A 1 245 ? -4.646 19.434 -1.499 1.00 82.12 245 GLY A CA 1
ATOM 1702 C C . GLY A 1 245 ? -4.115 18.085 -1.977 1.00 82.12 245 GLY A C 1
ATOM 1703 O O . GLY A 1 245 ? -4.435 17.056 -1.389 1.00 82.12 245 GLY A O 1
ATOM 1704 N N . ASP A 1 246 ? -3.332 18.102 -3.048 1.00 76.38 246 ASP A N 1
ATOM 1705 C CA . ASP A 1 246 ? -2.664 16.942 -3.642 1.00 76.38 246 ASP A CA 1
ATOM 1706 C C . ASP A 1 246 ? -1.128 17.022 -3.565 1.00 76.38 246 ASP A C 1
ATOM 1708 O O . ASP A 1 246 ? -0.417 16.084 -3.929 1.00 76.38 246 ASP A O 1
ATOM 1712 N N . ARG A 1 247 ? -0.599 18.116 -3.009 1.00 83.25 247 ARG A N 1
ATOM 1713 C CA . ARG A 1 247 ? 0.832 18.312 -2.805 1.00 83.25 247 ARG A CA 1
ATOM 1714 C C . ARG A 1 247 ? 1.275 17.695 -1.481 1.00 83.25 247 ARG A C 1
ATOM 1716 O O . ARG A 1 247 ? 0.808 18.107 -0.420 1.00 83.25 247 ARG A O 1
ATOM 1723 N N . MET A 1 248 ? 2.223 16.760 -1.545 1.00 88.12 248 MET A N 1
ATOM 1724 C CA . MET A 1 248 ? 2.907 16.236 -0.361 1.00 88.12 248 MET A CA 1
ATOM 1725 C C . MET A 1 248 ? 4.151 17.051 -0.034 1.00 88.12 248 MET A C 1
ATOM 1727 O O . MET A 1 248 ? 5.005 17.258 -0.895 1.00 88.12 248 MET A O 1
ATOM 1731 N N . ASP A 1 249 ? 4.295 17.425 1.231 1.00 85.00 249 ASP A N 1
ATOM 1732 C CA . ASP A 1 249 ? 5.496 18.070 1.748 1.00 85.00 249 ASP A CA 1
ATOM 1733 C C . ASP A 1 249 ? 6.013 17.293 2.968 1.00 85.00 249 ASP A C 1
ATOM 1735 O O . ASP A 1 249 ? 5.255 16.935 3.872 1.00 85.00 249 ASP A O 1
ATOM 1739 N N . LEU A 1 250 ? 7.317 17.003 2.977 1.00 83.81 250 LEU A N 1
ATOM 1740 C CA . LEU A 1 250 ? 8.005 16.415 4.124 1.00 83.81 250 LEU A CA 1
ATOM 1741 C C . LEU A 1 250 ? 8.516 17.522 5.042 1.00 83.81 250 LEU A C 1
ATOM 1743 O O . LEU A 1 250 ? 9.266 18.401 4.608 1.00 83.81 250 LEU A O 1
ATOM 1747 N N . ASP A 1 251 ? 8.159 17.435 6.318 1.00 78.38 251 ASP A N 1
ATOM 1748 C CA . ASP A 1 251 ? 8.609 18.383 7.324 1.00 78.38 251 ASP A CA 1
ATOM 1749 C C . ASP A 1 251 ? 9.980 17.974 7.883 1.00 78.38 251 ASP A C 1
ATOM 1751 O O . ASP A 1 251 ? 10.183 16.883 8.419 1.00 78.38 251 ASP A O 1
ATOM 1755 N N . GLY A 1 252 ? 10.935 18.902 7.796 1.00 66.25 252 GLY A N 1
ATOM 1756 C CA . GLY A 1 252 ? 12.288 18.735 8.325 1.00 66.25 252 GLY A CA 1
ATOM 1757 C C . GLY A 1 252 ? 13.291 18.118 7.346 1.00 66.25 252 GLY A C 1
ATOM 1758 O O . GLY A 1 252 ? 12.976 17.736 6.222 1.00 66.25 252 GLY A O 1
ATOM 1759 N N . ASP A 1 253 ? 14.553 18.066 7.777 1.00 58.53 253 ASP A N 1
ATOM 1760 C CA . ASP A 1 253 ? 15.638 17.459 7.005 1.00 58.53 253 ASP A CA 1
ATOM 1761 C C . ASP A 1 253 ? 15.628 15.944 7.248 1.00 58.53 253 ASP A C 1
ATOM 1763 O O . ASP A 1 253 ? 16.227 15.439 8.205 1.00 58.53 253 ASP A O 1
ATOM 1767 N N . VAL A 1 254 ? 14.882 15.215 6.416 1.00 58.72 254 VAL A N 1
ATOM 1768 C CA . VAL A 1 254 ? 14.952 13.751 6.358 1.00 58.72 254 VAL A CA 1
ATOM 1769 C C . VAL A 1 254 ? 16.284 13.417 5.690 1.00 58.72 254 VAL A C 1
ATOM 1771 O O . VAL A 1 254 ? 16.352 13.275 4.472 1.00 58.72 254 VAL A O 1
ATOM 1774 N N . GLY A 1 255 ? 17.359 13.413 6.482 1.00 53.94 255 GLY A N 1
ATOM 1775 C CA . GLY A 1 255 ? 18.722 13.282 5.969 1.00 53.94 255 GLY A CA 1
ATOM 1776 C C . GLY A 1 255 ? 18.904 12.072 5.044 1.00 53.94 255 GLY A C 1
ATOM 1777 O O . GLY A 1 255 ? 18.138 11.112 5.096 1.00 53.94 255 GLY A O 1
ATOM 1778 N N . ASP A 1 256 ? 19.970 12.087 4.239 1.00 59.84 256 ASP A N 1
ATOM 1779 C CA . ASP A 1 256 ? 20.299 11.047 3.243 1.00 59.84 256 ASP A CA 1
ATOM 1780 C C . ASP A 1 256 ? 20.597 9.645 3.834 1.00 59.84 256 ASP A C 1
ATOM 1782 O O . ASP A 1 256 ? 21.103 8.764 3.131 1.00 59.84 256 ASP A O 1
ATOM 1786 N N . ASP A 1 257 ? 20.342 9.422 5.127 1.00 62.62 257 ASP A N 1
ATOM 1787 C CA . ASP A 1 257 ? 20.522 8.122 5.764 1.00 62.62 257 ASP A CA 1
ATOM 1788 C C . ASP A 1 257 ? 19.488 7.137 5.212 1.00 62.62 257 ASP A C 1
ATOM 1790 O O . ASP A 1 257 ? 18.309 7.137 5.568 1.00 62.62 257 ASP A O 1
ATOM 1794 N N . ASP A 1 258 ? 19.961 6.261 4.329 1.00 65.94 258 ASP A N 1
ATOM 1795 C CA . ASP A 1 258 ? 19.176 5.187 3.733 1.00 65.94 258 ASP A CA 1
ATOM 1796 C C . ASP A 1 258 ? 18.780 4.099 4.743 1.00 65.94 258 ASP A C 1
ATOM 1798 O O . ASP A 1 258 ? 18.194 3.083 4.363 1.00 65.94 258 ASP A O 1
ATOM 1802 N N . GLY A 1 259 ? 19.139 4.257 6.022 1.00 57.75 259 GLY A N 1
ATOM 1803 C CA . GLY A 1 259 ? 18.745 3.342 7.077 1.00 57.75 259 GLY A CA 1
ATOM 1804 C C . GLY A 1 259 ? 19.429 1.984 7.003 1.00 57.75 259 GLY A C 1
ATOM 1805 O O . GLY A 1 259 ? 18.974 1.008 7.602 1.00 57.75 259 GLY A O 1
ATOM 1806 N N . GLY A 1 260 ? 20.512 1.880 6.232 1.00 59.75 260 GLY A N 1
ATOM 1807 C CA . GLY A 1 260 ? 21.173 0.617 5.959 1.00 59.75 260 GLY A CA 1
ATOM 1808 C C . GLY A 1 260 ? 20.542 -0.184 4.821 1.00 59.75 260 GLY A C 1
ATOM 1809 O O . GLY A 1 260 ? 20.872 -1.369 4.698 1.00 59.75 260 GLY A O 1
ATOM 1810 N N . LEU A 1 261 ? 19.724 0.422 3.951 1.00 63.69 261 LEU A N 1
ATOM 1811 C CA . LEU A 1 261 ? 19.346 -0.187 2.666 1.00 63.69 261 LEU A CA 1
ATOM 1812 C C . LEU A 1 261 ? 20.598 -0.556 1.858 1.00 63.69 261 LEU A C 1
ATOM 1814 O O . LEU A 1 261 ? 20.719 -1.682 1.372 1.00 63.69 261 LEU A O 1
ATOM 1818 N N . GLY A 1 262 ? 21.637 0.287 1.875 1.00 61.88 262 GLY A N 1
ATOM 1819 C CA . GLY A 1 262 ? 22.990 -0.002 1.391 1.00 61.88 262 GLY A CA 1
ATOM 1820 C C . GLY A 1 262 ? 23.598 -1.319 1.910 1.00 61.88 262 GLY A C 1
ATOM 1821 O O . GLY A 1 262 ? 24.441 -1.918 1.245 1.00 61.88 262 GLY A O 1
ATOM 1822 N N . ARG A 1 263 ? 23.115 -1.829 3.047 1.00 75.06 263 ARG A N 1
ATOM 1823 C CA . ARG A 1 263 ? 23.561 -3.059 3.726 1.00 75.06 263 ARG A CA 1
ATOM 1824 C C . ARG A 1 263 ? 22.568 -4.226 3.589 1.00 75.06 263 ARG A C 1
ATOM 1826 O O . ARG A 1 263 ? 22.718 -5.243 4.272 1.00 75.06 263 ARG A O 1
ATOM 1833 N N . GLY A 1 264 ? 21.560 -4.084 2.728 1.00 85.50 264 GLY A N 1
ATOM 1834 C CA . GLY A 1 264 ? 20.551 -5.107 2.449 1.00 85.50 264 GLY A CA 1
ATOM 1835 C C . GLY A 1 264 ? 19.591 -5.344 3.613 1.00 85.50 264 GLY A C 1
ATOM 1836 O O . GLY A 1 264 ? 19.207 -6.486 3.846 1.00 85.50 264 GLY A O 1
ATOM 1837 N N . ARG A 1 265 ? 19.265 -4.307 4.391 1.00 91.25 265 ARG A N 1
ATOM 1838 C CA . ARG A 1 265 ? 18.281 -4.373 5.485 1.00 91.25 265 ARG A CA 1
ATOM 1839 C C . ARG A 1 265 ? 16.911 -3.909 5.003 1.00 91.25 265 ARG A C 1
ATOM 1841 O O . ARG A 1 265 ? 16.832 -3.086 4.103 1.00 91.25 265 ARG A O 1
ATOM 1848 N N . THR A 1 266 ? 15.853 -4.407 5.632 1.00 93.94 266 THR A N 1
ATOM 1849 C CA . THR A 1 266 ? 14.508 -3.836 5.505 1.00 93.94 266 THR A CA 1
ATOM 1850 C C . THR A 1 266 ? 14.428 -2.602 6.391 1.00 93.94 266 THR A C 1
ATOM 1852 O O . THR A 1 266 ? 14.772 -2.703 7.571 1.00 93.94 266 THR A O 1
ATOM 1855 N N . THR A 1 267 ? 13.952 -1.474 5.873 1.00 93.25 267 THR A N 1
ATOM 1856 C CA . THR A 1 267 ? 13.690 -0.276 6.678 1.00 93.25 267 THR A CA 1
ATOM 1857 C C . THR A 1 267 ? 12.196 -0.018 6.806 1.00 93.25 267 THR A C 1
ATOM 1859 O O . THR A 1 267 ? 11.430 -0.263 5.871 1.00 93.25 267 THR A O 1
ATOM 1862 N N . ILE A 1 268 ? 11.780 0.448 7.984 1.00 94.19 268 ILE A N 1
ATOM 1863 C CA . ILE A 1 268 ? 10.424 0.938 8.235 1.00 94.19 268 ILE A CA 1
ATOM 1864 C C . ILE A 1 268 ? 10.513 2.336 8.839 1.00 94.19 268 ILE A C 1
ATOM 1866 O O . ILE A 1 268 ? 11.238 2.550 9.814 1.00 94.19 268 ILE A O 1
ATOM 1870 N N . THR A 1 269 ? 9.732 3.251 8.278 1.00 92.88 269 THR A N 1
ATOM 1871 C CA . THR A 1 269 ? 9.511 4.597 8.806 1.00 92.88 269 THR A CA 1
ATOM 1872 C C . THR A 1 269 ? 8.029 4.773 9.114 1.00 92.88 269 THR A C 1
ATOM 1874 O O . THR A 1 269 ? 7.177 4.448 8.287 1.00 92.88 269 THR A O 1
ATOM 1877 N N . GLU A 1 270 ? 7.719 5.289 10.301 1.00 93.75 270 GLU A N 1
ATOM 1878 C CA . GLU A 1 270 ? 6.379 5.778 10.632 1.00 93.75 270 GLU A CA 1
ATOM 1879 C C . GLU A 1 270 ? 6.229 7.183 10.045 1.00 93.75 270 GLU A C 1
ATOM 1881 O O . GLU A 1 270 ? 7.003 8.077 10.385 1.00 93.75 270 GLU A O 1
ATOM 1886 N N . LEU A 1 271 ? 5.275 7.359 9.131 1.00 92.12 271 LEU A N 1
ATOM 1887 C CA . LEU A 1 271 ? 4.907 8.666 8.607 1.00 92.12 271 LEU A CA 1
ATOM 1888 C C . LEU A 1 271 ? 3.707 9.194 9.387 1.00 92.12 271 LEU A C 1
ATOM 1890 O O . LEU A 1 271 ? 2.692 8.507 9.558 1.00 92.12 271 LEU A O 1
ATOM 1894 N N . HIS A 1 272 ? 3.856 10.413 9.870 1.00 90.81 272 HIS A N 1
ATOM 1895 C CA . HIS A 1 272 ? 2.912 11.118 10.711 1.00 90.81 272 HIS A CA 1
ATOM 1896 C C . HIS A 1 272 ? 2.243 12.225 9.906 1.00 90.81 272 HIS A C 1
ATOM 1898 O O . HIS A 1 272 ? 2.916 13.121 9.406 1.00 90.81 272 HIS A O 1
ATOM 1904 N N . LEU A 1 273 ? 0.919 12.157 9.769 1.00 89.06 273 LEU A N 1
ATOM 1905 C CA . LEU A 1 273 ? 0.179 13.147 8.990 1.00 89.06 273 LEU A CA 1
ATOM 1906 C C . LEU A 1 273 ? -0.046 14.433 9.784 1.00 89.06 273 LEU A C 1
ATOM 1908 O O . LEU A 1 273 ? -0.503 14.364 10.928 1.00 89.06 273 LEU A O 1
ATOM 1912 N N . ASP A 1 274 ? 0.227 15.583 9.171 1.00 85.19 274 ASP A N 1
ATOM 1913 C CA . ASP A 1 274 ? -0.122 16.926 9.660 1.00 85.19 274 ASP A CA 1
ATOM 1914 C C . ASP A 1 274 ? 0.333 17.207 11.108 1.00 85.19 274 ASP A C 1
ATOM 1916 O O . ASP A 1 274 ? -0.395 17.784 11.925 1.00 85.19 274 ASP A O 1
ATOM 1920 N N . GLY A 1 275 ? 1.534 16.736 11.461 1.00 79.25 275 GLY A N 1
ATOM 1921 C CA . GLY A 1 275 ? 2.116 16.879 12.801 1.00 79.25 275 GLY A CA 1
ATOM 1922 C C . GLY A 1 275 ? 1.405 16.069 13.892 1.00 79.25 275 GLY A C 1
ATOM 1923 O O . GLY A 1 275 ? 1.607 16.305 15.088 1.00 79.25 275 GLY A O 1
ATOM 1924 N N . SER A 1 276 ? 0.544 15.120 13.512 1.00 82.50 276 SER A N 1
ATOM 1925 C CA . SER A 1 276 ? -0.015 14.149 14.449 1.00 82.50 276 SER A CA 1
ATOM 1926 C C . SER A 1 276 ? 1.072 13.204 14.971 1.00 82.50 276 SER A C 1
ATOM 1928 O O . SER A 1 276 ? 2.081 12.956 14.334 1.00 82.50 276 SER A O 1
ATOM 1930 N N . SER A 1 277 ? 0.895 12.650 16.167 1.00 82.94 277 SER A N 1
ATOM 1931 C CA . SER A 1 277 ? 1.786 11.603 16.693 1.00 82.94 277 SER A CA 1
ATOM 1932 C C . SER A 1 277 ? 0.945 10.395 17.093 1.00 82.94 277 SER A C 1
ATOM 1934 O O . SER A 1 277 ? 0.641 10.215 18.278 1.00 82.94 277 SER A O 1
ATOM 1936 N N . PRO A 1 278 ? 0.464 9.618 16.106 1.00 85.00 278 PRO A N 1
ATOM 1937 C CA . PRO A 1 278 ? -0.350 8.441 16.362 1.00 85.00 278 PRO A CA 1
ATOM 1938 C C . PRO A 1 278 ? 0.417 7.394 17.182 1.00 85.00 278 PRO A C 1
ATOM 1940 O O . PRO A 1 278 ? 1.644 7.398 17.271 1.00 85.00 278 PRO A O 1
ATOM 1943 N N . ALA A 1 279 ? -0.320 6.477 17.814 1.00 87.19 279 ALA A N 1
ATOM 1944 C CA . ALA A 1 279 ? 0.299 5.411 18.593 1.00 87.19 279 ALA A CA 1
ATOM 1945 C C . ALA A 1 279 ? 1.167 4.520 17.688 1.00 87.19 279 ALA A C 1
ATOM 1947 O O . ALA A 1 279 ? 0.654 3.894 16.757 1.00 87.19 279 ALA A O 1
ATOM 1948 N N . SER A 1 280 ? 2.460 4.456 18.009 1.00 91.12 280 SER A N 1
ATOM 1949 C CA . SER A 1 280 ? 3.449 3.658 17.285 1.00 91.12 280 SER A CA 1
ATOM 1950 C C . SER A 1 280 ? 3.116 2.167 17.315 1.00 91.12 280 SER A C 1
ATOM 1952 O O . SER A 1 280 ? 2.566 1.633 18.286 1.00 91.12 280 SER A O 1
ATOM 1954 N N . VAL A 1 281 ? 3.496 1.471 16.248 1.00 92.00 281 VAL A N 1
ATOM 1955 C CA . VAL A 1 281 ? 3.355 0.016 16.127 1.00 92.00 281 VAL A CA 1
ATOM 1956 C C . VAL A 1 281 ? 4.654 -0.734 16.383 1.00 92.00 281 VAL A C 1
ATOM 1958 O O . VAL A 1 281 ? 4.634 -1.968 16.392 1.00 92.00 281 VAL A O 1
ATOM 1961 N N . ARG A 1 282 ? 5.763 -0.016 16.592 1.00 92.12 282 ARG A N 1
ATOM 1962 C CA . ARG A 1 282 ? 7.120 -0.567 16.668 1.00 92.12 282 ARG A CA 1
ATOM 1963 C C . ARG A 1 282 ? 7.244 -1.722 17.657 1.00 92.12 282 ARG A C 1
ATOM 1965 O O . ARG A 1 282 ? 7.746 -2.780 17.289 1.00 92.12 282 ARG A O 1
ATOM 1972 N N . ASP A 1 283 ? 6.714 -1.566 18.868 1.00 88.88 283 ASP A N 1
ATOM 1973 C CA . ASP A 1 283 ? 6.787 -2.602 19.909 1.00 88.88 283 ASP A CA 1
ATOM 1974 C C . ASP A 1 283 ? 6.032 -3.879 19.523 1.00 88.88 283 ASP A C 1
ATOM 1976 O O . ASP A 1 283 ? 6.468 -4.987 19.825 1.00 88.88 283 ASP A O 1
ATOM 1980 N N . ARG A 1 284 ? 4.916 -3.751 18.798 1.00 87.00 284 ARG A N 1
ATOM 1981 C CA . ARG A 1 284 ? 4.133 -4.910 18.332 1.00 87.00 284 ARG A CA 1
ATOM 1982 C C . ARG A 1 284 ? 4.819 -5.654 17.190 1.00 87.00 284 ARG A C 1
ATOM 1984 O O . ARG A 1 284 ? 4.505 -6.811 16.937 1.00 87.00 284 ARG A O 1
ATOM 1991 N N . LEU A 1 285 ? 5.721 -4.977 16.488 1.00 90.94 285 LEU A N 1
ATOM 1992 C CA . LEU A 1 285 ? 6.508 -5.519 15.387 1.00 90.94 285 LEU A CA 1
ATOM 1993 C C . LEU A 1 285 ? 7.943 -5.862 15.814 1.00 90.94 285 LEU A C 1
ATOM 1995 O O . LEU A 1 285 ? 8.765 -6.179 14.958 1.00 90.94 285 LEU A O 1
ATOM 1999 N N . ALA A 1 286 ? 8.250 -5.838 17.116 1.00 86.56 286 ALA A N 1
ATOM 2000 C CA . ALA A 1 286 ? 9.589 -6.123 17.633 1.00 86.56 286 ALA A CA 1
ATOM 2001 C C . ALA A 1 286 ? 10.091 -7.531 17.259 1.00 86.56 286 ALA A C 1
ATOM 2003 O O . ALA A 1 286 ? 11.280 -7.712 17.009 1.00 86.56 286 ALA A O 1
ATOM 2004 N N . ASP A 1 287 ? 9.176 -8.500 17.157 1.00 85.69 287 ASP A N 1
ATOM 2005 C CA . ASP A 1 287 ? 9.477 -9.888 16.784 1.00 85.69 287 ASP A CA 1
ATOM 2006 C C . ASP A 1 287 ? 9.339 -10.157 15.271 1.00 85.69 287 ASP A C 1
ATOM 2008 O O . ASP A 1 287 ? 9.437 -11.307 14.826 1.00 85.69 287 ASP A O 1
ATOM 2012 N N . LEU A 1 288 ? 9.084 -9.125 14.454 1.00 90.81 288 LEU A N 1
ATOM 2013 C CA . LEU A 1 288 ? 8.946 -9.285 13.009 1.00 90.81 288 LEU A CA 1
ATOM 2014 C C . LEU A 1 288 ? 10.295 -9.677 12.396 1.00 90.81 288 LEU A C 1
ATOM 2016 O O . LEU A 1 288 ? 11.243 -8.893 12.354 1.00 90.81 288 LEU A O 1
ATOM 2020 N N . ALA A 1 289 ? 10.364 -10.903 11.881 1.00 85.81 289 ALA A N 1
ATOM 2021 C CA . ALA A 1 289 ? 11.535 -11.373 11.161 1.00 85.81 289 ALA A CA 1
ATOM 2022 C C . ALA A 1 289 ? 11.681 -10.641 9.808 1.00 85.81 289 ALA A C 1
ATOM 2024 O O . ALA A 1 289 ? 10.671 -10.470 9.109 1.00 85.81 289 ALA A O 1
ATOM 2025 N N . PRO A 1 290 ? 12.917 -10.253 9.433 1.00 74.75 290 PRO A N 1
ATOM 2026 C CA . PRO A 1 290 ? 13.205 -9.567 8.176 1.00 74.75 290 PRO A CA 1
ATOM 2027 C C . PRO A 1 290 ? 12.835 -10.399 6.945 1.00 74.75 290 PRO A C 1
ATOM 2029 O O . PRO A 1 290 ? 12.673 -11.639 7.041 1.00 74.75 290 PRO A O 1
#

Secondary structure (DSSP, 8-state):
------------------------------PPPP------PPPPPP---PPPPPPPPPPPEEEEE-SS-TT-HHHHHHHHHHHHTT-EEEEEEESS--TT-TT---SS--EEE-SSTTEEEESS-HHHHHHHHHHHHHHTTS--SEEEEEEEES---GGGGTT-HHHHHHHHHHHTT--EEEEEEET-SSGGGGHHHHHHHHHHHHHHTTSSSSS-TTEEEEEEEESS--S-EEEPPPEEEEEETTEEEEES---S--TTGGGT-EEEEEEEETT--PPP-GGGGTT---